Protein AF-A0A2D9H8V2-F1 (afdb_monomer_lite)

pLDDT: mean 77.97, std 24.67, range [30.14, 98.56]

Radius of gyration: 36.52 Å; chains: 1; bounding box: 86×50×89 Å

Sequence (192 aa):
ANQRLAARDRAVRAHESAHRAHAGRYAGAPTYTFERGSDGRIYIAGGQLTIDMQPVPNNPAATVQKMQVLERAALAPANSSSADRVIANMARGESARAKQQLKLDQDREQALETIREKQQERQEAIEQEIYGGPESYSVSFRQAEFTGGLRTGISTGGANLNAGGFQTAGVEDQQAGSDALADFLTGRLNDK

Foldseek 3Di:
DVVVLQVQLVVQCVLQVQLCVLLPPQWDDKDFDWDADPVRDIGTNHIDIDGDLDADPPQLPVLLVNLVSLLCSLPRDPDRDPVSNVSNVSSVVSNVVSVVVVVVVVVVVVVVVVVVVVVVVVVVVVVCVQPVDPDNDDPDDDPDPDPDDDDDDDDDDDDDDDDDDDDDDDDDD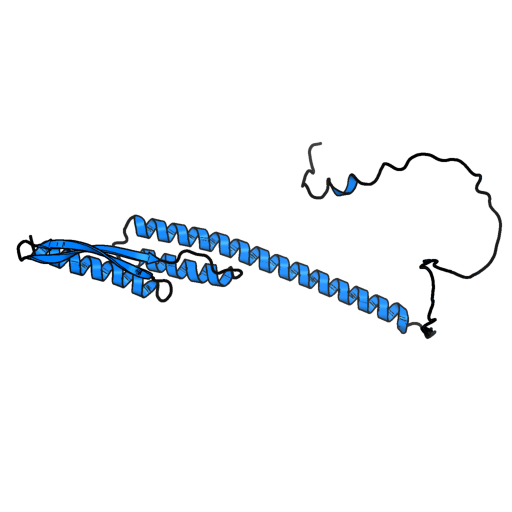DDDDDPVVPVVVPDDDDDD

Secondary structure (DSSP, 8-state):
-HHHHHHHHHHHHHHHHHHHHHHGGGEEEEEEEEEE-TTS-EEEEEEEEEE--PPPTT-HHHHHHHHHHHHHHHT-STT--HHHHHHHHHHHHHHHHHHHHHHHHHHHHHHHHHHHHHHHHHHHHHHHHHHSSSS------------S----------------------------SSTTTTSTTTT-----

Structure (mmCIF, N/CA/C/O backbone):
data_AF-A0A2D9H8V2-F1
#
_entry.id   AF-A0A2D9H8V2-F1
#
loop_
_atom_site.group_PDB
_atom_site.id
_atom_site.type_symbol
_atom_site.label_atom_id
_atom_site.label_alt_id
_atom_site.label_comp_id
_atom_site.label_asym_id
_atom_site.label_entity_id
_atom_site.label_seq_id
_atom_site.pdbx_PDB_ins_code
_atom_site.Cartn_x
_atom_site.Cartn_y
_atom_site.Cartn_z
_atom_site.occupancy
_atom_site.B_iso_or_equiv
_atom_site.auth_seq_id
_atom_site.auth_comp_id
_atom_site.auth_asym_id
_atom_site.auth_atom_id
_atom_site.pdbx_PDB_model_num
ATOM 1 N N . ALA A 1 1 ? -23.263 3.339 28.986 1.00 83.38 1 ALA A N 1
ATOM 2 C CA . ALA A 1 1 ? -21.823 3.473 28.669 1.00 83.38 1 ALA A CA 1
ATOM 3 C C . ALA A 1 1 ? -21.258 2.204 28.024 1.00 83.38 1 ALA A C 1
ATOM 5 O O . ALA A 1 1 ? -20.874 2.257 26.863 1.00 83.38 1 ALA A O 1
ATOM 6 N N . ASN A 1 2 ? -21.298 1.049 28.697 1.00 92.69 2 ASN A N 1
ATOM 7 C CA . ASN A 1 2 ? -20.629 -0.177 28.220 1.00 92.69 2 ASN A CA 1
ATOM 8 C C . ASN A 1 2 ? -21.170 -0.721 26.885 1.00 92.69 2 ASN A C 1
ATOM 10 O O . ASN A 1 2 ? -20.392 -1.168 26.052 1.00 92.69 2 ASN A O 1
ATOM 14 N N . GLN A 1 3 ? -22.475 -0.597 26.612 1.00 94.44 3 GLN A N 1
ATOM 15 C CA . GLN A 1 3 ? -23.035 -0.967 25.300 1.00 94.44 3 GLN A CA 1
ATOM 16 C C . GLN A 1 3 ? -22.416 -0.162 24.142 1.00 94.44 3 GLN A C 1
ATOM 18 O O . GLN A 1 3 ? -22.160 -0.716 23.074 1.00 94.44 3 GLN A O 1
ATOM 23 N N . ARG A 1 4 ? -22.120 1.128 24.363 1.00 95.69 4 ARG A N 1
ATOM 24 C CA . ARG A 1 4 ? -21.455 1.991 23.374 1.00 95.69 4 ARG A CA 1
ATOM 25 C C . ARG A 1 4 ? -20.005 1.557 23.152 1.00 95.69 4 ARG A C 1
ATOM 27 O O . ARG A 1 4 ? -19.568 1.517 22.007 1.00 95.69 4 ARG A O 1
ATOM 34 N N . LEU A 1 5 ? -19.291 1.188 24.219 1.00 96.81 5 LEU A N 1
ATOM 35 C CA . LEU A 1 5 ? -17.923 0.659 24.133 1.00 96.81 5 LEU A CA 1
ATOM 36 C C . LEU A 1 5 ? -17.879 -0.673 23.377 1.00 96.81 5 LEU A C 1
ATOM 38 O O . LEU A 1 5 ? -17.074 -0.831 22.469 1.00 96.81 5 LEU A O 1
ATOM 42 N N . ALA A 1 6 ? -18.807 -1.588 23.665 1.00 96.62 6 ALA A N 1
ATOM 43 C CA . ALA A 1 6 ? -18.909 -2.862 22.958 1.00 96.62 6 ALA A CA 1
ATOM 44 C C . ALA A 1 6 ? -19.236 -2.689 21.463 1.00 96.62 6 ALA A C 1
ATOM 46 O O . ALA A 1 6 ? -18.711 -3.415 20.621 1.00 96.62 6 ALA A O 1
ATOM 47 N N . ALA A 1 7 ? -20.106 -1.734 21.114 1.00 96.69 7 ALA A N 1
ATOM 48 C CA . ALA A 1 7 ? -20.397 -1.414 19.717 1.00 96.69 7 ALA A CA 1
ATOM 49 C C . ALA A 1 7 ? -19.170 -0.829 19.001 1.00 96.69 7 ALA A C 1
ATOM 51 O O . ALA A 1 7 ? -18.875 -1.223 17.873 1.00 96.69 7 ALA A O 1
ATOM 52 N N . ARG A 1 8 ? -18.435 0.065 19.673 1.00 96.00 8 ARG A N 1
ATOM 53 C CA . ARG A 1 8 ? -17.207 0.669 19.149 1.00 96.00 8 ARG A CA 1
ATOM 54 C C . ARG A 1 8 ? -16.103 -0.366 18.939 1.00 96.00 8 ARG A C 1
ATOM 56 O O . ARG A 1 8 ? -15.514 -0.378 17.869 1.00 96.00 8 ARG A O 1
ATOM 63 N N . ASP A 1 9 ? -15.897 -1.273 19.889 1.00 97.56 9 ASP A N 1
ATOM 64 C CA . ASP A 1 9 ? -14.930 -2.374 19.777 1.00 97.56 9 ASP A CA 1
ATOM 65 C C . ASP A 1 9 ? -15.198 -3.232 18.531 1.00 97.56 9 ASP A C 1
ATOM 67 O O . ASP A 1 9 ? -14.318 -3.424 17.691 1.00 97.56 9 ASP A O 1
ATOM 71 N N . ARG A 1 10 ? -16.452 -3.664 18.333 1.00 96.50 10 ARG A N 1
ATOM 72 C CA . ARG A 1 10 ? -16.836 -4.415 17.126 1.00 96.50 10 ARG A CA 1
ATOM 73 C C . ARG A 1 10 ? -16.600 -3.620 15.843 1.00 96.50 10 ARG A C 1
ATOM 75 O O . ARG A 1 10 ? -16.103 -4.187 14.874 1.00 96.50 10 ARG A O 1
ATOM 82 N N . ALA A 1 11 ? -16.939 -2.331 15.838 1.00 95.12 11 ALA A N 1
ATOM 83 C CA . ALA A 1 11 ? -16.729 -1.463 14.684 1.00 95.12 11 ALA A CA 1
ATOM 84 C C . ALA A 1 11 ? -15.240 -1.294 14.349 1.00 95.12 11 ALA A C 1
ATOM 86 O O . ALA A 1 11 ? -14.878 -1.413 13.182 1.00 95.12 11 ALA A O 1
ATOM 87 N N . VAL A 1 12 ? -14.374 -1.089 15.348 1.00 95.81 12 VAL A N 1
ATOM 88 C CA . VAL A 1 12 ? -12.921 -0.985 15.138 1.00 95.81 12 VAL A CA 1
ATOM 89 C C . VAL A 1 12 ? -12.369 -2.295 14.584 1.00 95.81 12 VAL A C 1
ATOM 91 O O . VAL A 1 12 ? -11.664 -2.285 13.584 1.00 95.81 12 VAL A O 1
ATOM 94 N N . ARG A 1 13 ? -12.739 -3.446 15.157 1.00 95.44 13 ARG A N 1
ATOM 95 C CA . ARG A 1 13 ? -12.293 -4.748 14.631 1.00 95.44 13 ARG A CA 1
ATOM 96 C C . ARG A 1 13 ? -12.732 -4.968 13.189 1.00 95.44 13 ARG A C 1
ATOM 98 O O . ARG A 1 13 ? -11.934 -5.444 12.388 1.00 95.44 13 ARG A O 1
ATOM 105 N N . ALA A 1 14 ? -13.976 -4.620 12.860 1.00 95.00 14 ALA A N 1
ATOM 106 C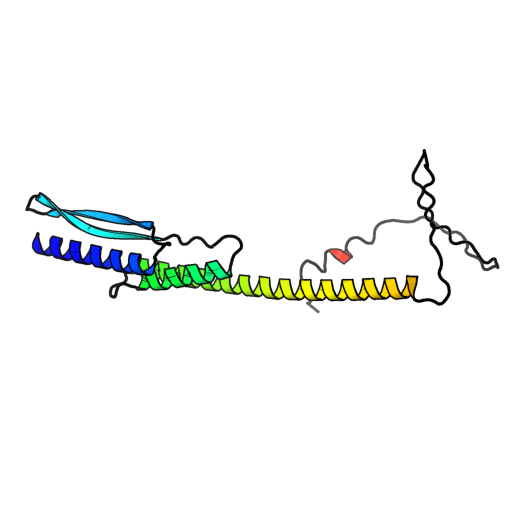 CA . ALA A 1 14 ? -14.476 -4.708 11.494 1.00 95.00 14 ALA A CA 1
ATOM 107 C C . ALA A 1 14 ? -13.675 -3.795 10.550 1.00 95.00 14 ALA A C 1
ATOM 109 O O . ALA A 1 14 ? -13.238 -4.255 9.496 1.00 95.00 14 ALA A O 1
ATOM 110 N N . HIS A 1 15 ? -13.411 -2.554 10.967 1.00 95.25 15 HIS A N 1
ATOM 111 C CA . HIS A 1 15 ? -12.617 -1.578 10.222 1.00 95.25 15 HIS A CA 1
ATOM 112 C C . HIS A 1 15 ? -11.195 -2.093 9.935 1.00 95.25 15 HIS A C 1
ATOM 114 O O . HIS A 1 15 ? -10.821 -2.244 8.772 1.00 95.25 15 HIS A O 1
ATOM 120 N N . GLU A 1 16 ? -10.450 -2.503 10.968 1.00 94.69 16 GLU A N 1
ATOM 121 C CA . GLU A 1 16 ? -9.089 -3.036 10.795 1.00 94.69 16 GLU A CA 1
ATOM 122 C C . GLU A 1 16 ? -9.069 -4.345 9.991 1.00 94.69 16 GLU A C 1
ATOM 124 O O . GLU A 1 16 ? -8.160 -4.593 9.194 1.00 94.69 16 GLU A O 1
ATOM 129 N N . SER A 1 17 ? -10.080 -5.205 10.166 1.00 94.38 17 SER A N 1
ATOM 130 C CA . SER A 1 17 ? -10.169 -6.466 9.423 1.00 94.38 17 SER A CA 1
ATOM 131 C C . SER A 1 17 ? -10.370 -6.246 7.923 1.00 94.38 17 SER A C 1
ATOM 133 O O . SER A 1 17 ? -9.788 -6.983 7.125 1.00 94.38 17 SER A O 1
ATOM 135 N N . ALA A 1 18 ? -11.134 -5.217 7.540 1.00 95.44 18 ALA A N 1
ATOM 136 C CA . ALA A 1 18 ? -11.377 -4.870 6.146 1.00 95.44 18 ALA A CA 1
ATOM 137 C C . ALA A 1 18 ? -10.099 -4.356 5.474 1.00 95.44 18 ALA A C 1
ATOM 139 O O . ALA A 1 18 ? -9.765 -4.821 4.380 1.00 95.44 18 ALA A O 1
ATOM 140 N N . HIS A 1 19 ? -9.340 -3.488 6.154 1.00 95.44 19 HIS A N 1
ATOM 141 C CA . HIS A 1 19 ? -8.011 -3.083 5.694 1.00 95.44 19 HIS A CA 1
ATOM 142 C C . HIS A 1 19 ? -7.091 -4.295 5.505 1.00 95.44 19 HIS A C 1
ATOM 144 O O . HIS A 1 19 ? -6.518 -4.482 4.430 1.00 95.44 19 HIS A O 1
ATOM 150 N N . ARG A 1 20 ? -6.992 -5.167 6.519 1.00 94.75 20 ARG A N 1
ATOM 151 C CA . ARG A 1 20 ? -6.094 -6.334 6.492 1.00 94.75 20 ARG A CA 1
ATOM 152 C C . ARG A 1 20 ? -6.432 -7.306 5.366 1.00 94.75 20 ARG A C 1
ATOM 154 O O . ARG A 1 20 ? -5.527 -7.803 4.701 1.00 94.75 20 ARG A O 1
ATOM 161 N N . ALA A 1 21 ? -7.719 -7.573 5.147 1.00 94.56 21 ALA A N 1
ATOM 162 C CA . ALA A 1 21 ? -8.179 -8.485 4.104 1.00 94.56 21 ALA A CA 1
ATOM 163 C C . ALA A 1 21 ? -7.717 -8.048 2.704 1.00 94.56 21 ALA A C 1
ATOM 165 O O . ALA A 1 21 ? -7.341 -8.892 1.894 1.00 94.56 21 ALA A O 1
ATOM 166 N N . HIS A 1 22 ? -7.689 -6.740 2.442 1.00 95.75 22 HIS A N 1
ATOM 167 C CA . HIS A 1 22 ? -7.280 -6.188 1.150 1.00 95.75 22 HIS A CA 1
ATOM 168 C C . HIS A 1 22 ? -5.768 -5.980 1.040 1.00 95.75 22 HIS A C 1
ATOM 170 O O . HIS A 1 22 ? -5.200 -6.196 -0.028 1.00 95.75 22 HIS A O 1
ATOM 176 N N . ALA A 1 23 ? -5.101 -5.589 2.130 1.00 94.75 23 ALA A N 1
ATOM 177 C CA . ALA A 1 23 ? -3.648 -5.421 2.149 1.00 94.75 23 ALA A CA 1
ATOM 178 C C . ALA A 1 23 ? -2.908 -6.767 2.023 1.00 94.75 23 ALA A C 1
ATOM 180 O O . ALA A 1 23 ? -1.782 -6.813 1.519 1.00 94.75 23 ALA A O 1
ATOM 181 N N . GLY A 1 24 ? -3.536 -7.873 2.442 1.00 93.88 24 GLY A N 1
ATOM 182 C CA . GLY A 1 24 ? -2.992 -9.220 2.301 1.00 93.88 24 GLY A CA 1
ATOM 183 C C . GLY A 1 24 ? -1.614 -9.339 2.951 1.00 93.88 24 GLY A C 1
ATOM 184 O O . GLY A 1 24 ? -1.439 -9.009 4.121 1.00 93.88 24 GLY A O 1
ATOM 185 N N . ARG A 1 25 ? -0.614 -9.774 2.176 1.00 93.56 25 ARG A N 1
ATOM 186 C CA . ARG A 1 25 ? 0.769 -9.942 2.658 1.00 93.56 25 ARG A CA 1
ATOM 187 C C . ARG A 1 25 ? 1.476 -8.633 3.037 1.00 93.56 25 ARG A C 1
ATOM 189 O O . ARG A 1 25 ? 2.520 -8.688 3.669 1.00 93.56 25 ARG A O 1
ATOM 196 N N . TYR A 1 26 ? 0.958 -7.483 2.602 1.00 94.44 26 TYR A N 1
ATOM 197 C CA . TYR A 1 26 ? 1.547 -6.169 2.886 1.00 94.44 26 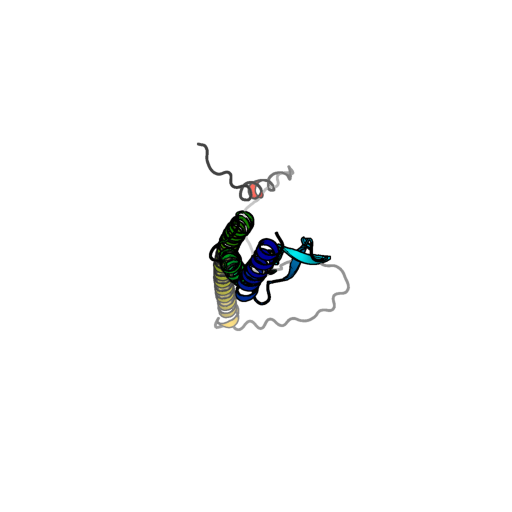TYR A CA 1
ATOM 198 C C . TYR A 1 26 ? 0.980 -5.534 4.164 1.00 94.44 26 TYR A C 1
ATOM 200 O O . TYR A 1 26 ? 1.396 -4.442 4.554 1.00 94.44 26 TYR A O 1
ATOM 208 N N . ALA A 1 27 ? 0.026 -6.214 4.807 1.00 93.12 27 ALA A N 1
ATOM 209 C CA . ALA A 1 27 ? -0.491 -5.838 6.109 1.00 93.12 27 ALA A CA 1
ATOM 210 C C . ALA A 1 27 ? 0.496 -6.232 7.213 1.00 93.12 27 ALA A C 1
ATOM 212 O O . ALA A 1 27 ? 0.895 -7.392 7.322 1.00 93.12 27 ALA A O 1
ATOM 213 N N . GLY A 1 28 ? 0.834 -5.275 8.069 1.00 89.56 28 GLY A N 1
ATOM 214 C CA . GLY A 1 28 ? 1.491 -5.517 9.345 1.00 89.56 28 GLY A CA 1
ATOM 215 C C . GLY A 1 28 ? 0.505 -5.935 10.439 1.00 89.56 28 GLY A C 1
ATOM 216 O O . GLY A 1 28 ? -0.678 -6.198 10.201 1.00 89.56 28 GLY A O 1
ATOM 217 N N . ALA A 1 29 ? 1.003 -5.989 11.673 1.00 88.69 29 ALA A N 1
ATOM 218 C CA . ALA A 1 29 ? 0.167 -6.261 12.835 1.00 88.69 29 ALA A CA 1
ATOM 219 C C . ALA A 1 29 ? -0.744 -5.054 13.147 1.00 88.69 29 ALA A C 1
ATOM 221 O O . ALA A 1 29 ? -0.283 -3.911 13.092 1.00 88.69 29 ALA A O 1
ATOM 222 N N . PRO A 1 30 ? -2.024 -5.276 13.496 1.00 91.06 30 PRO A N 1
ATOM 223 C CA . PRO A 1 30 ? -2.882 -4.202 13.967 1.00 91.06 30 PRO A CA 1
ATOM 224 C C . PRO A 1 30 ? -2.448 -3.752 15.364 1.00 91.06 30 PRO A C 1
ATOM 226 O O . PRO A 1 30 ? -2.121 -4.570 16.226 1.00 91.06 30 PRO A O 1
ATOM 229 N N . THR A 1 31 ? -2.497 -2.446 15.595 1.00 94.69 31 THR A N 1
ATOM 230 C CA . THR A 1 31 ? -2.311 -1.834 16.912 1.00 94.69 31 THR A CA 1
ATOM 231 C C . THR A 1 31 ? -3.657 -1.333 17.407 1.00 94.69 31 THR A C 1
ATOM 233 O O . THR A 1 31 ? -4.410 -0.749 16.634 1.00 94.69 31 THR A O 1
ATOM 236 N N . TYR A 1 32 ? -3.957 -1.538 18.688 1.00 95.81 32 TYR A N 1
ATOM 237 C CA . TYR A 1 32 ? -5.225 -1.135 19.289 1.00 95.81 32 TYR A CA 1
ATOM 238 C C . TYR A 1 32 ? -5.012 -0.212 20.480 1.00 95.81 32 TYR A C 1
ATOM 240 O O . TYR A 1 32 ? -4.065 -0.369 21.250 1.00 95.81 32 TYR A O 1
ATOM 248 N N . THR A 1 33 ? -5.942 0.720 20.652 1.00 96.75 33 THR A N 1
ATOM 249 C CA . THR A 1 33 ? -6.098 1.501 21.876 1.00 96.75 33 THR A CA 1
ATOM 250 C C . THR A 1 33 ? -7.310 1.000 22.643 1.00 96.75 33 THR A C 1
ATOM 252 O O . THR A 1 33 ? -8.307 0.558 22.064 1.00 96.75 33 THR A O 1
ATOM 255 N N . PHE A 1 34 ? -7.215 1.051 23.966 1.00 97.12 34 PHE A N 1
ATOM 256 C CA . PHE A 1 34 ? -8.156 0.390 24.854 1.00 97.12 34 PHE A CA 1
ATOM 257 C C . PHE A 1 34 ? -8.801 1.370 25.831 1.00 97.12 34 PHE A C 1
ATOM 259 O O . PHE A 1 34 ? -8.178 2.338 26.258 1.00 97.12 34 PHE A O 1
ATOM 266 N N . GLU A 1 35 ? -10.037 1.075 26.220 1.00 96.75 35 GLU A N 1
ATOM 267 C CA . GLU A 1 35 ? -10.805 1.825 27.212 1.00 96.75 35 GLU A CA 1
ATOM 268 C C . GLU A 1 35 ? -11.476 0.855 28.193 1.00 96.75 35 GLU A C 1
ATOM 270 O O . GLU A 1 35 ? -11.983 -0.200 27.800 1.00 96.75 35 GLU A O 1
ATOM 275 N N . ARG A 1 36 ? -11.466 1.194 29.487 1.00 96.75 36 ARG A N 1
ATOM 276 C CA . ARG A 1 36 ? -12.063 0.365 30.541 1.00 96.75 36 ARG A CA 1
ATOM 277 C C . ARG A 1 36 ? -13.513 0.779 30.783 1.00 96.75 36 ARG A C 1
ATOM 279 O O . ARG A 1 36 ? -13.787 1.939 31.072 1.00 96.75 36 ARG A O 1
ATOM 286 N N . GLY A 1 37 ? -14.430 -0.179 30.695 1.00 96.50 37 GLY A N 1
ATOM 287 C CA . GLY A 1 37 ? -15.841 0.023 31.010 1.00 96.50 37 GLY A CA 1
ATOM 288 C C . GLY A 1 37 ? -16.111 0.067 32.514 1.00 96.50 37 GLY A C 1
ATOM 289 O O . GLY A 1 37 ? -15.295 -0.365 33.333 1.00 96.50 37 GLY A O 1
ATOM 290 N N . SER A 1 38 ? -17.301 0.541 32.891 1.00 96.19 38 SER A N 1
ATOM 291 C CA . SER A 1 38 ? -17.745 0.549 34.295 1.00 96.19 38 SER A CA 1
ATOM 292 C C . SER A 1 38 ? -18.004 -0.857 34.852 1.00 96.19 38 SER A C 1
ATOM 294 O O . SER A 1 38 ? -18.130 -1.036 36.056 1.00 96.19 38 SER A O 1
ATOM 296 N N . ASP A 1 39 ? -18.071 -1.855 33.971 1.00 94.75 39 ASP A N 1
ATOM 297 C CA . ASP A 1 39 ? -18.114 -3.289 34.271 1.00 94.75 39 ASP A CA 1
ATOM 298 C C . ASP A 1 39 ? -16.722 -3.892 34.543 1.00 94.75 39 ASP A C 1
ATOM 300 O O . ASP A 1 39 ? -16.598 -5.095 34.759 1.00 94.75 39 ASP A O 1
ATOM 304 N N . GLY A 1 40 ? -15.660 -3.080 34.490 1.00 95.25 40 GLY A N 1
ATOM 305 C CA . GLY A 1 40 ? -14.277 -3.514 34.674 1.00 95.25 40 GLY A CA 1
ATOM 306 C C . GLY A 1 40 ? -13.669 -4.240 33.471 1.00 95.25 40 GLY A C 1
ATOM 307 O O . GLY A 1 40 ? -12.508 -4.649 33.544 1.00 95.25 40 GLY A O 1
ATOM 308 N N . ARG A 1 41 ? -14.404 -4.390 32.361 1.00 96.62 41 ARG A N 1
ATOM 309 C CA . ARG A 1 41 ? -13.907 -5.020 31.130 1.00 96.62 41 ARG A CA 1
ATOM 310 C C . ARG A 1 41 ? -13.147 -4.001 30.285 1.00 96.62 41 ARG A C 1
ATOM 312 O O . ARG A 1 41 ? -13.389 -2.799 30.371 1.00 96.62 41 ARG A O 1
ATOM 319 N N . ILE A 1 42 ? -12.219 -4.484 29.466 1.00 97.06 42 ILE A N 1
ATOM 320 C CA . ILE A 1 42 ? -11.447 -3.654 28.537 1.00 97.06 42 ILE A CA 1
ATOM 321 C C . ILE A 1 42 ? -12.035 -3.816 27.134 1.00 97.06 42 ILE A C 1
ATOM 323 O O . ILE A 1 42 ? -12.247 -4.938 26.675 1.00 97.06 42 ILE A O 1
ATOM 327 N N . TYR A 1 43 ? -12.279 -2.694 26.467 1.00 97.69 43 TYR A N 1
ATOM 328 C CA . TYR A 1 43 ? -12.835 -2.602 25.120 1.00 97.69 43 TYR A CA 1
ATOM 329 C C . TYR A 1 43 ? -11.851 -1.890 24.190 1.00 97.69 43 TYR A C 1
ATOM 331 O O . TYR A 1 43 ? -11.066 -1.062 24.647 1.00 97.69 43 TYR A O 1
ATOM 339 N N . ILE A 1 44 ? -11.900 -2.176 22.886 1.00 97.50 44 ILE A N 1
ATOM 340 C CA . ILE A 1 44 ? -11.116 -1.432 21.892 1.00 97.50 44 ILE A CA 1
ATOM 341 C C . ILE A 1 44 ? -11.819 -0.108 21.578 1.00 97.50 44 ILE A C 1
ATOM 343 O O . ILE A 1 44 ? -12.978 -0.081 21.162 1.00 97.50 44 ILE A O 1
ATOM 347 N N . ALA A 1 45 ? -11.099 0.994 21.759 1.00 95.50 45 ALA A N 1
ATOM 348 C CA . ALA A 1 45 ? -11.566 2.339 21.441 1.00 95.50 45 ALA A CA 1
ATOM 349 C C . ALA A 1 45 ? -11.058 2.830 20.073 1.00 95.50 45 ALA A C 1
ATOM 351 O O . ALA A 1 45 ? -11.714 3.658 19.432 1.00 95.50 45 ALA A O 1
ATOM 352 N N . GLY A 1 46 ? -9.925 2.315 19.601 1.00 94.31 46 GLY A N 1
ATOM 353 C CA . GLY A 1 46 ? -9.333 2.670 18.315 1.00 94.31 46 GLY A CA 1
ATOM 354 C C . GLY A 1 46 ? -8.364 1.604 17.824 1.00 94.31 46 GLY A C 1
ATOM 355 O O . GLY A 1 46 ? -7.925 0.744 18.589 1.00 94.31 46 GLY A O 1
ATOM 356 N N . GLY A 1 47 ? -8.069 1.645 16.533 1.00 92.69 47 GLY A N 1
ATOM 357 C CA . GLY A 1 47 ? -7.186 0.708 15.863 1.00 92.69 47 GLY A CA 1
ATOM 358 C C . GLY A 1 47 ? -6.441 1.401 14.734 1.00 92.69 47 GLY A C 1
ATOM 359 O O . GLY A 1 47 ? -6.859 2.465 14.280 1.00 92.69 47 GLY A O 1
ATOM 360 N N . GLN A 1 48 ? -5.307 0.825 14.352 1.00 91.94 48 GLN A N 1
ATOM 361 C CA . GLN A 1 48 ? -4.642 1.128 13.092 1.00 91.94 48 GLN A CA 1
ATOM 362 C C . GLN A 1 48 ? -3.897 -0.109 12.591 1.00 91.94 48 GLN A C 1
ATOM 364 O O . GLN A 1 48 ? -3.295 -0.851 13.378 1.00 91.94 48 GLN A O 1
ATOM 369 N N . LEU A 1 49 ? -3.885 -0.298 11.278 1.00 91.75 49 LEU A N 1
ATOM 370 C CA . LEU A 1 49 ? -3.095 -1.319 10.610 1.00 91.75 49 LEU A CA 1
ATOM 371 C C . LEU A 1 49 ? -1.772 -0.716 10.129 1.00 91.75 49 LEU A C 1
ATOM 373 O O . LEU A 1 49 ? -1.761 0.224 9.337 1.00 91.75 49 LEU A O 1
ATOM 377 N N . THR A 1 50 ? -0.641 -1.269 10.565 1.00 91.19 50 THR A N 1
ATOM 378 C CA . THR A 1 50 ? 0.653 -0.901 9.977 1.00 91.19 50 THR A CA 1
ATOM 379 C C . THR A 1 50 ? 0.720 -1.412 8.540 1.00 91.19 50 THR A C 1
ATOM 381 O O . THR A 1 50 ? 0.400 -2.570 8.281 1.00 91.19 50 THR A O 1
ATOM 384 N N . ILE A 1 51 ? 1.146 -0.568 7.603 1.00 90.81 51 ILE A N 1
ATOM 385 C CA . ILE A 1 51 ? 1.262 -0.910 6.183 1.00 90.81 51 ILE A CA 1
ATOM 386 C C . ILE A 1 51 ? 2.694 -0.644 5.726 1.00 90.81 51 ILE A C 1
ATOM 388 O O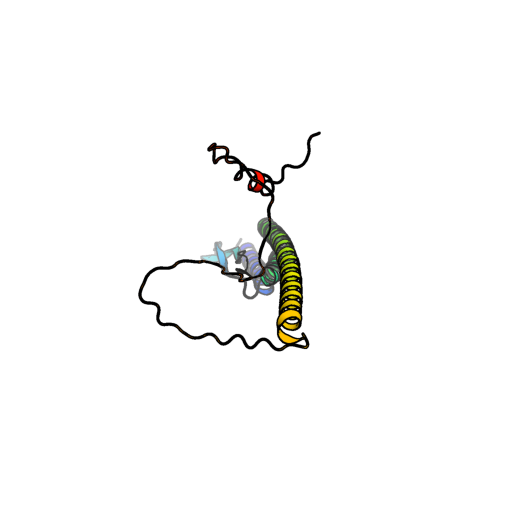 . ILE A 1 51 ? 3.249 0.422 5.992 1.00 90.81 51 ILE A O 1
ATOM 392 N N . ASP A 1 52 ? 3.281 -1.602 5.011 1.00 92.06 52 ASP A N 1
ATOM 393 C CA . ASP A 1 52 ? 4.586 -1.418 4.383 1.00 92.06 52 ASP A CA 1
ATOM 394 C C . ASP A 1 52 ? 4.455 -0.640 3.064 1.00 92.06 52 ASP A C 1
ATOM 396 O O . ASP A 1 52 ? 4.138 -1.200 2.014 1.00 92.06 52 ASP A O 1
ATOM 400 N N . MET A 1 53 ? 4.738 0.660 3.132 1.00 93.38 53 MET A N 1
ATOM 401 C CA . MET A 1 53 ? 4.722 1.587 1.996 1.00 93.38 53 MET A CA 1
ATOM 402 C C . MET A 1 53 ? 6.040 1.629 1.210 1.00 93.38 53 MET A C 1
ATOM 404 O O . MET A 1 53 ? 6.168 2.435 0.291 1.00 93.38 53 MET A O 1
ATOM 408 N N . GLN A 1 54 ? 7.033 0.800 1.544 1.00 95.75 54 GLN A N 1
ATOM 409 C CA . GLN A 1 54 ? 8.312 0.842 0.839 1.00 95.75 54 GLN A CA 1
ATOM 410 C C . GLN A 1 54 ? 8.170 0.324 -0.603 1.00 95.75 54 GLN A C 1
ATOM 412 O O . GLN A 1 54 ? 7.491 -0.687 -0.831 1.00 95.75 54 GLN A O 1
ATOM 417 N N . PRO A 1 55 ? 8.812 0.966 -1.591 1.00 96.31 55 PRO A N 1
ATOM 418 C CA . PRO A 1 55 ? 8.940 0.417 -2.936 1.00 96.31 55 PRO A CA 1
ATOM 419 C C . PRO A 1 55 ? 9.619 -0.957 -2.940 1.00 96.31 55 PRO A C 1
ATOM 421 O O . PRO A 1 55 ? 10.388 -1.291 -2.040 1.00 96.31 55 PRO A O 1
ATOM 424 N N . VAL A 1 56 ? 9.356 -1.759 -3.971 1.00 97.25 56 VAL A N 1
ATOM 425 C CA . VAL A 1 56 ? 10.087 -3.011 -4.194 1.00 97.25 56 VAL A CA 1
ATOM 426 C C . VAL A 1 56 ? 11.437 -2.667 -4.839 1.00 97.25 56 VAL A C 1
ATOM 428 O O . VAL A 1 56 ? 11.442 -2.082 -5.927 1.00 97.25 56 VAL A O 1
ATOM 431 N N . PRO A 1 57 ? 12.577 -3.011 -4.209 1.00 96.06 57 PRO A N 1
ATOM 432 C CA . PRO A 1 57 ? 13.896 -2.666 -4.731 1.00 96.06 57 PRO A CA 1
ATOM 433 C C . PRO A 1 57 ? 14.112 -3.210 -6.142 1.00 96.06 57 PRO A C 1
ATOM 435 O O . PRO A 1 57 ? 13.803 -4.370 -6.412 1.00 96.06 57 PRO A O 1
ATOM 438 N N . ASN A 1 58 ? 14.658 -2.372 -7.027 1.00 94.88 58 ASN A N 1
ATOM 439 C CA . ASN A 1 58 ? 15.014 -2.720 -8.409 1.00 94.88 58 ASN A CA 1
ATOM 440 C C . ASN A 1 58 ? 13.868 -3.342 -9.229 1.00 94.88 58 ASN A C 1
ATOM 442 O O . ASN A 1 58 ? 14.115 -4.055 -10.197 1.00 94.88 58 ASN A O 1
ATOM 446 N N . ASN A 1 59 ? 12.611 -3.114 -8.836 1.00 97.56 59 ASN A N 1
ATOM 447 C CA . ASN A 1 59 ? 11.458 -3.665 -9.535 1.00 97.56 59 ASN A CA 1
ATOM 448 C C . ASN A 1 59 ? 10.292 -2.659 -9.546 1.00 97.56 59 ASN A C 1
ATOM 450 O O . ASN A 1 59 ? 9.383 -2.722 -8.702 1.00 97.56 59 ASN A O 1
ATOM 454 N N . PRO A 1 60 ? 10.296 -1.704 -10.495 1.00 97.69 60 PRO A N 1
ATOM 455 C CA . PRO A 1 60 ? 9.229 -0.715 -10.602 1.00 97.69 60 PRO A CA 1
ATOM 456 C C . PRO A 1 60 ? 7.874 -1.360 -10.919 1.00 97.69 60 PRO A C 1
ATOM 458 O O . PRO A 1 60 ? 6.865 -0.951 -10.349 1.00 97.69 60 PRO A O 1
ATOM 461 N N . ALA A 1 61 ? 7.829 -2.422 -11.730 1.00 97.81 61 ALA A N 1
ATOM 462 C CA . ALA A 1 61 ? 6.587 -3.135 -12.036 1.00 97.81 61 ALA A CA 1
ATOM 463 C C . ALA A 1 61 ? 5.938 -3.745 -10.777 1.00 97.81 61 ALA A C 1
ATOM 465 O O . ALA A 1 61 ? 4.745 -3.548 -10.526 1.00 97.81 61 ALA A O 1
ATOM 466 N N . ALA A 1 62 ? 6.726 -4.420 -9.935 1.00 98.00 62 ALA A N 1
ATOM 467 C CA . ALA A 1 62 ? 6.251 -4.956 -8.660 1.00 98.00 62 ALA A CA 1
ATOM 468 C C . ALA A 1 62 ? 5.849 -3.840 -7.684 1.00 98.00 62 ALA A C 1
ATOM 470 O O . ALA A 1 62 ? 4.875 -3.990 -6.945 1.00 98.00 62 ALA A O 1
ATOM 471 N N . THR A 1 63 ? 6.545 -2.699 -7.711 1.00 98.19 63 THR A N 1
ATOM 472 C CA . THR A 1 63 ? 6.170 -1.516 -6.925 1.00 98.19 63 THR A CA 1
ATOM 473 C C . THR A 1 63 ? 4.799 -0.986 -7.335 1.00 98.19 63 THR A C 1
ATOM 475 O O . THR A 1 63 ? 3.962 -0.751 -6.467 1.00 98.19 63 THR A O 1
ATOM 478 N N . VAL A 1 64 ? 4.519 -0.860 -8.637 1.00 98.31 64 VAL A N 1
ATOM 479 C CA . VAL A 1 64 ? 3.202 -0.428 -9.136 1.00 98.31 64 VAL A CA 1
ATOM 480 C C . VAL A 1 64 ? 2.098 -1.338 -8.606 1.00 98.31 64 VAL A C 1
ATOM 482 O O . VAL A 1 64 ? 1.107 -0.841 -8.068 1.00 98.31 64 VAL A O 1
ATOM 485 N N . GLN A 1 65 ? 2.284 -2.655 -8.709 1.00 98.00 65 GLN A N 1
ATOM 486 C CA . GLN A 1 65 ? 1.307 -3.634 -8.232 1.00 98.00 65 GLN A CA 1
ATOM 487 C C . GLN A 1 65 ? 1.116 -3.562 -6.713 1.00 98.00 65 GLN A C 1
ATOM 489 O O . GLN A 1 65 ? -0.022 -3.528 -6.240 1.00 98.00 65 GLN A O 1
ATOM 494 N N . LYS A 1 66 ? 2.212 -3.486 -5.945 1.00 97.75 66 LYS A N 1
ATOM 495 C CA . LYS A 1 66 ? 2.171 -3.329 -4.484 1.00 97.75 66 LYS A CA 1
ATOM 496 C C . LYS A 1 66 ? 1.378 -2.082 -4.105 1.00 97.75 66 LYS A C 1
ATOM 498 O O . LYS A 1 66 ? 0.419 -2.178 -3.347 1.00 97.75 66 LYS A O 1
ATOM 503 N N . MET A 1 67 ? 1.707 -0.933 -4.689 1.00 98.31 67 MET A N 1
ATOM 504 C CA . MET A 1 67 ? 1.039 0.331 -4.378 1.00 98.31 67 MET A CA 1
ATOM 505 C C . MET A 1 67 ? -0.451 0.323 -4.744 1.00 98.31 67 MET A C 1
ATOM 507 O O . MET A 1 67 ? -1.265 0.835 -3.984 1.00 98.31 67 MET A O 1
ATOM 511 N N . GLN A 1 68 ? -0.848 -0.335 -5.836 1.00 97.81 68 GLN A N 1
ATOM 512 C CA . GLN A 1 68 ? -2.267 -0.513 -6.178 1.00 97.81 68 GLN A CA 1
ATOM 513 C C . GLN A 1 68 ? -3.026 -1.395 -5.178 1.00 97.81 68 GLN A C 1
ATOM 515 O O . GLN A 1 68 ? -4.227 -1.217 -4.968 1.00 97.81 68 GLN A O 1
ATOM 520 N N . VAL A 1 69 ? -2.367 -2.397 -4.589 1.00 97.88 69 VAL A N 1
ATOM 521 C CA . VAL A 1 69 ? -2.957 -3.187 -3.497 1.00 97.88 69 VAL A CA 1
ATOM 522 C C . VAL A 1 69 ? -3.136 -2.309 -2.260 1.00 97.88 69 VAL A C 1
ATOM 524 O O . VAL A 1 69 ? -4.213 -2.317 -1.670 1.00 97.88 69 VAL A O 1
ATOM 527 N N . LEU A 1 70 ? -2.130 -1.506 -1.909 1.00 97.25 70 LEU A N 1
ATOM 528 C CA . LEU A 1 70 ? -2.178 -0.632 -0.736 1.00 97.25 70 LEU A CA 1
ATOM 529 C C . LEU A 1 70 ? -3.216 0.486 -0.859 1.00 97.25 70 LEU A C 1
ATOM 531 O O . LEU A 1 70 ? -3.942 0.739 0.097 1.00 97.25 70 LEU A O 1
ATOM 535 N N . GLU A 1 71 ? -3.350 1.100 -2.036 1.00 97.88 71 GLU A N 1
ATOM 536 C CA . GLU A 1 71 ? -4.395 2.094 -2.307 1.00 97.88 71 GLU A CA 1
ATOM 537 C C . GLU A 1 71 ? -5.791 1.505 -2.070 1.00 97.88 71 GLU A C 1
ATOM 539 O O . GLU A 1 71 ? -6.602 2.079 -1.341 1.00 97.88 71 GLU A O 1
ATOM 544 N N . ARG A 1 72 ? -6.057 0.320 -2.634 1.00 97.00 72 ARG A N 1
ATOM 545 C CA . ARG A 1 72 ? -7.333 -0.384 -2.446 1.00 97.00 72 ARG A CA 1
ATOM 546 C C . ARG A 1 72 ? -7.556 -0.782 -0.993 1.00 97.00 72 ARG A C 1
ATOM 548 O O . ARG A 1 72 ? -8.671 -0.663 -0.503 1.00 97.00 72 ARG A O 1
ATOM 555 N N . ALA A 1 73 ? -6.510 -1.229 -0.303 1.00 96.44 73 ALA A N 1
ATOM 556 C CA . ALA A 1 73 ? -6.606 -1.622 1.093 1.00 96.44 73 ALA A CA 1
ATOM 557 C C . ALA A 1 73 ? -6.921 -0.448 2.016 1.00 96.44 73 ALA A C 1
ATOM 559 O O . ALA A 1 73 ? -7.770 -0.577 2.893 1.00 96.44 73 ALA A O 1
ATOM 560 N N . ALA A 1 74 ? -6.292 0.704 1.794 1.00 95.88 74 ALA A N 1
ATOM 561 C CA . ALA A 1 74 ? -6.564 1.919 2.550 1.00 95.88 74 ALA A CA 1
ATOM 562 C C . ALA A 1 74 ? -7.999 2.434 2.321 1.00 95.88 74 ALA A C 1
ATOM 564 O O . ALA A 1 74 ? -8.632 2.960 3.228 1.00 95.88 74 ALA A O 1
ATOM 565 N N . LEU A 1 75 ? -8.568 2.229 1.134 1.00 96.50 75 LEU A N 1
ATOM 566 C CA . LEU A 1 75 ? -9.945 2.637 0.833 1.00 96.50 75 LEU A CA 1
ATOM 567 C C . LEU A 1 75 ? -10.994 1.541 1.098 1.00 96.50 75 LEU A C 1
ATOM 569 O O . LEU A 1 75 ? -12.169 1.754 0.811 1.00 96.50 75 LEU A O 1
ATOM 573 N N . ALA A 1 76 ? -10.593 0.381 1.628 1.00 95.75 76 ALA A N 1
ATOM 574 C CA . ALA A 1 76 ? -11.464 -0.787 1.727 1.00 95.75 76 ALA A CA 1
ATOM 575 C C . ALA A 1 76 ? -12.660 -0.627 2.688 1.00 95.75 76 ALA A C 1
ATOM 577 O O . ALA A 1 76 ? -13.763 -1.042 2.322 1.00 95.75 76 ALA A O 1
ATOM 578 N N . PRO A 1 77 ? -12.518 -0.065 3.906 1.00 93.69 77 PRO A N 1
ATOM 579 C CA . PRO A 1 77 ? -13.674 0.155 4.763 1.00 93.69 77 PRO A CA 1
ATOM 580 C C . PRO A 1 77 ? -14.580 1.246 4.190 1.00 93.69 77 PRO A C 1
ATOM 582 O O . PRO A 1 77 ? -14.117 2.321 3.806 1.00 93.69 77 PRO A O 1
ATOM 585 N N . ALA A 1 78 ? -15.895 1.021 4.243 1.00 88.81 78 ALA A N 1
ATOM 586 C CA . ALA A 1 78 ? -16.898 1.999 3.809 1.00 88.81 78 ALA A CA 1
ATOM 587 C C . ALA A 1 78 ? -16.781 3.355 4.538 1.00 88.81 78 ALA A C 1
ATOM 589 O O . ALA A 1 78 ? -17.207 4.384 4.021 1.00 88.81 78 ALA A O 1
ATOM 590 N N . ASN A 1 79 ? -16.187 3.359 5.733 1.00 88.88 79 ASN A N 1
ATOM 591 C CA . ASN A 1 79 ? -15.934 4.531 6.560 1.00 88.88 79 ASN A CA 1
ATOM 592 C C . ASN A 1 79 ? -14.432 4.845 6.698 1.00 88.88 79 ASN A C 1
ATOM 594 O O . ASN A 1 79 ? -13.972 5.101 7.810 1.00 88.88 79 ASN A O 1
ATOM 598 N N . SER A 1 80 ? -13.667 4.808 5.601 1.00 92.25 80 SER A N 1
ATOM 599 C CA . SER A 1 80 ? -12.243 5.186 5.613 1.00 92.25 80 SER A CA 1
ATOM 600 C C . SER A 1 80 ? -11.996 6.515 6.349 1.00 92.25 80 SER A C 1
ATOM 602 O O . SER A 1 80 ? -12.717 7.509 6.179 1.00 92.25 80 SER A O 1
ATOM 604 N N . SER A 1 81 ? -10.973 6.541 7.197 1.00 93.44 81 SER A N 1
ATOM 605 C CA . SER A 1 81 ? -10.569 7.721 7.956 1.00 93.44 81 SER A CA 1
ATOM 606 C C . SER A 1 81 ? -9.804 8.719 7.076 1.00 93.44 81 SER A C 1
ATOM 608 O O . SER A 1 81 ? -9.472 8.462 5.916 1.00 93.44 81 SER A O 1
ATOM 610 N N . SER A 1 82 ? -9.522 9.909 7.612 1.00 94.81 82 SER A N 1
ATOM 611 C CA . SER A 1 82 ? -8.634 10.863 6.936 1.00 94.81 82 SER A CA 1
ATOM 612 C C . SER A 1 82 ? -7.222 10.304 6.754 1.00 94.81 82 SER A C 1
ATOM 614 O O . SER A 1 82 ? -6.633 10.527 5.700 1.00 94.81 82 SER A O 1
ATOM 616 N N . ALA A 1 83 ? -6.708 9.555 7.733 1.00 92.81 83 ALA A N 1
ATOM 617 C CA . ALA A 1 83 ? -5.392 8.928 7.663 1.00 92.81 83 ALA A CA 1
ATOM 618 C C . ALA A 1 83 ? -5.325 7.889 6.534 1.00 92.81 83 ALA A C 1
ATOM 620 O O . ALA A 1 83 ? -4.385 7.907 5.739 1.00 92.81 83 ALA A O 1
ATOM 621 N N . ASP A 1 84 ? -6.364 7.066 6.380 1.00 95.50 84 ASP A N 1
ATOM 622 C CA . ASP A 1 84 ? -6.395 6.048 5.325 1.00 95.50 84 ASP A CA 1
ATOM 623 C C . ASP A 1 84 ? -6.413 6.685 3.934 1.00 95.50 84 ASP A C 1
ATOM 625 O O . ASP A 1 84 ? -5.692 6.265 3.031 1.00 95.50 84 ASP A O 1
ATOM 629 N N . ARG A 1 85 ? -7.171 7.774 3.760 1.00 96.69 85 ARG A N 1
ATOM 630 C CA . ARG A 1 85 ? -7.163 8.533 2.500 1.00 96.69 85 ARG A CA 1
ATOM 631 C C . ARG A 1 85 ? -5.792 9.129 2.188 1.00 96.69 85 ARG A C 1
ATOM 633 O O . ARG A 1 85 ? -5.404 9.172 1.021 1.00 96.69 85 ARG A O 1
ATOM 640 N N . VAL A 1 86 ? -5.050 9.573 3.204 1.00 96.38 86 VAL A N 1
ATOM 641 C CA . VAL A 1 86 ? -3.667 10.038 3.025 1.00 96.38 86 VAL A CA 1
ATOM 642 C C . VAL A 1 86 ? -2.780 8.887 2.546 1.00 96.38 86 VAL A C 1
ATOM 644 O O . VAL A 1 86 ? -2.070 9.062 1.559 1.00 96.38 86 VAL A O 1
ATOM 647 N N . ILE A 1 87 ? -2.880 7.697 3.148 1.00 95.56 87 ILE A N 1
ATOM 648 C CA . ILE A 1 87 ? -2.149 6.496 2.702 1.00 95.56 87 ILE A CA 1
ATOM 649 C C . ILE A 1 87 ? -2.500 6.132 1.258 1.00 95.56 87 ILE A C 1
ATOM 651 O O . ILE A 1 87 ? -1.600 5.905 0.451 1.00 95.56 87 ILE A O 1
ATOM 655 N N . ALA A 1 88 ? -3.784 6.152 0.897 1.00 97.44 88 ALA A N 1
ATOM 656 C CA . ALA A 1 88 ? -4.227 5.885 -0.469 1.00 97.44 88 ALA A CA 1
ATOM 657 C C . ALA A 1 88 ? -3.614 6.869 -1.480 1.00 97.44 88 ALA A C 1
ATOM 659 O O . ALA A 1 88 ? -3.138 6.468 -2.542 1.00 97.44 88 ALA A O 1
ATOM 660 N N . ASN A 1 89 ? -3.572 8.159 -1.137 1.00 98.31 89 ASN A N 1
ATOM 661 C CA . ASN A 1 89 ? -2.963 9.183 -1.983 1.00 98.31 89 ASN A CA 1
ATOM 662 C C . ASN A 1 89 ? -1.440 9.022 -2.089 1.00 98.31 89 ASN A C 1
ATOM 664 O O . ASN A 1 89 ? -0.895 9.170 -3.183 1.00 98.31 89 ASN A O 1
ATOM 668 N N . MET A 1 90 ? -0.759 8.681 -0.990 1.00 97.75 90 MET A N 1
ATOM 669 C CA . MET A 1 90 ? 0.674 8.371 -1.010 1.00 97.75 90 MET A CA 1
ATOM 670 C C . MET A 1 90 ? 0.960 7.172 -1.920 1.00 97.75 90 MET A C 1
ATOM 672 O O . MET A 1 90 ? 1.834 7.256 -2.778 1.00 97.75 90 MET A O 1
ATOM 676 N N . ALA A 1 91 ? 0.174 6.097 -1.806 1.00 98.00 91 ALA A N 1
ATOM 677 C CA . ALA A 1 91 ? 0.325 4.905 -2.637 1.00 98.00 91 ALA A CA 1
ATOM 678 C C . ALA A 1 91 ? 0.108 5.229 -4.123 1.00 98.00 91 ALA A C 1
ATOM 680 O O . ALA A 1 91 ? 0.882 4.799 -4.978 1.00 98.00 91 ALA A O 1
ATOM 681 N N . ARG A 1 92 ? -0.888 6.064 -4.443 1.00 98.56 92 ARG A N 1
ATOM 682 C CA . ARG A 1 92 ? -1.110 6.547 -5.813 1.00 98.56 92 ARG A CA 1
ATOM 683 C C . ARG A 1 92 ? 0.086 7.343 -6.344 1.00 98.56 92 ARG A C 1
ATOM 685 O O . ARG A 1 92 ? 0.487 7.139 -7.490 1.00 98.56 92 ARG A O 1
ATOM 692 N N . GLY A 1 93 ? 0.665 8.212 -5.515 1.00 98.19 93 GLY A N 1
ATOM 693 C CA . GLY A 1 93 ? 1.872 8.973 -5.842 1.00 98.19 93 GLY A CA 1
ATOM 694 C C . GLY A 1 93 ? 3.069 8.070 -6.143 1.00 98.19 93 GLY A C 1
ATOM 695 O O . GLY A 1 93 ? 3.684 8.202 -7.200 1.00 98.19 93 GLY A O 1
ATOM 696 N N . GLU A 1 94 ? 3.353 7.098 -5.274 1.00 98.31 94 GLU A N 1
ATOM 697 C CA . GLU A 1 94 ? 4.442 6.136 -5.499 1.00 98.31 94 GLU A CA 1
ATOM 698 C C . GLU A 1 94 ? 4.195 5.243 -6.719 1.00 98.31 94 GLU A C 1
ATOM 700 O O . GLU A 1 94 ? 5.112 4.985 -7.498 1.00 98.31 94 GLU A O 1
ATOM 705 N N . SER A 1 95 ? 2.949 4.818 -6.952 1.00 98.38 95 SER A N 1
ATOM 706 C CA . SER A 1 95 ? 2.579 4.068 -8.157 1.00 98.38 95 SER A CA 1
ATOM 707 C C . SER A 1 95 ? 2.868 4.871 -9.428 1.00 98.38 95 SER A C 1
ATOM 709 O O . SER A 1 95 ? 3.392 4.324 -10.396 1.00 98.38 95 SER A O 1
ATOM 711 N N . ALA A 1 96 ? 2.571 6.174 -9.434 1.00 98.44 96 ALA A N 1
ATOM 712 C CA . ALA A 1 96 ? 2.861 7.043 -10.571 1.00 98.44 96 ALA A CA 1
ATOM 713 C C . ALA A 1 96 ? 4.371 7.172 -10.828 1.00 98.44 96 ALA A C 1
ATOM 715 O O . ALA A 1 96 ? 4.800 7.020 -11.972 1.00 98.44 96 ALA A O 1
ATOM 716 N N . ARG A 1 97 ? 5.180 7.363 -9.777 1.00 97.94 97 ARG A N 1
ATOM 717 C CA . ARG A 1 97 ? 6.649 7.406 -9.903 1.00 97.94 97 ARG A CA 1
ATOM 718 C C . ARG A 1 97 ? 7.215 6.084 -10.417 1.00 97.94 97 ARG A C 1
ATOM 720 O O . ARG A 1 97 ? 8.026 6.076 -11.337 1.00 97.94 97 ARG A O 1
ATOM 727 N N . ALA A 1 98 ? 6.737 4.957 -9.893 1.00 98.31 98 ALA A N 1
ATOM 728 C CA . ALA A 1 98 ? 7.169 3.638 -10.346 1.00 98.31 98 ALA A CA 1
ATOM 729 C C . ALA A 1 98 ? 6.786 3.365 -11.813 1.00 98.31 98 ALA A C 1
ATOM 731 O O . ALA A 1 98 ? 7.576 2.779 -12.547 1.00 98.31 98 ALA A O 1
ATOM 732 N N . LYS A 1 99 ? 5.622 3.838 -12.282 1.00 98.31 99 LYS A N 1
ATOM 733 C CA . LYS A 1 99 ? 5.250 3.769 -13.709 1.00 98.31 99 LYS A CA 1
ATOM 734 C C . LYS A 1 99 ? 6.182 4.594 -14.596 1.00 98.31 99 LYS A C 1
ATOM 736 O O . LYS A 1 99 ? 6.519 4.147 -15.687 1.00 98.31 99 LYS A O 1
ATOM 741 N N . GLN A 1 100 ? 6.594 5.778 -14.141 1.00 98.38 100 GLN A N 1
ATOM 742 C CA . GLN A 1 100 ? 7.571 6.597 -14.864 1.00 98.38 100 GLN A CA 1
ATOM 743 C C . GLN A 1 100 ? 8.922 5.880 -14.957 1.00 98.38 100 GLN A C 1
ATOM 745 O O . GLN A 1 100 ? 9.473 5.790 -16.049 1.00 98.38 100 GLN A O 1
ATOM 750 N N . GLN A 1 101 ? 9.405 5.301 -13.852 1.00 97.12 101 GLN A N 1
ATOM 751 C CA . GLN A 1 101 ? 10.642 4.516 -13.856 1.00 97.12 101 GLN A CA 1
ATOM 752 C C . GLN A 1 101 ? 10.552 3.312 -14.799 1.00 97.12 101 GLN A C 1
ATOM 754 O O . GLN A 1 101 ? 11.466 3.085 -15.580 1.00 97.12 101 GLN A O 1
ATOM 759 N N . LEU A 1 102 ? 9.430 2.584 -14.782 1.00 97.25 102 LEU A N 1
ATOM 760 C CA . LEU A 1 102 ? 9.215 1.447 -15.678 1.00 97.25 102 LEU A CA 1
ATOM 761 C C . LEU A 1 102 ? 9.339 1.853 -17.153 1.00 97.25 102 LEU A C 1
ATOM 763 O O . LEU A 1 102 ? 9.950 1.132 -17.932 1.00 97.25 102 LEU A O 1
ATOM 767 N N . LYS A 1 103 ? 8.793 3.017 -17.525 1.00 97.44 103 LYS A N 1
ATOM 768 C CA . LYS A 1 103 ? 8.927 3.543 -18.887 1.00 97.44 103 LYS A CA 1
ATOM 769 C C . LYS A 1 103 ? 10.386 3.862 -19.229 1.00 97.44 103 LYS A C 1
ATOM 771 O O . LYS A 1 103 ? 10.842 3.509 -20.307 1.00 97.44 103 LYS A O 1
ATOM 776 N N . LEU A 1 104 ? 11.119 4.506 -18.319 1.00 97.06 104 LEU A N 1
ATOM 777 C CA . LEU A 1 104 ? 12.537 4.819 -18.530 1.00 97.06 104 LEU A CA 1
ATOM 778 C C . LEU A 1 104 ? 13.384 3.552 -18.701 1.00 97.06 104 LEU A C 1
ATOM 780 O O . LEU A 1 104 ? 14.277 3.526 -19.545 1.00 97.06 104 LEU A O 1
ATOM 784 N N . ASP A 1 105 ? 13.094 2.504 -17.929 1.00 95.88 105 ASP A N 1
ATOM 785 C CA . ASP A 1 105 ? 13.793 1.222 -18.029 1.00 95.88 105 ASP A CA 1
ATOM 786 C C . ASP A 1 105 ? 13.523 0.547 -19.384 1.00 95.88 105 ASP A C 1
ATOM 788 O O . ASP A 1 105 ? 14.459 0.059 -20.014 1.00 95.88 105 ASP A O 1
ATOM 792 N N . GLN A 1 106 ? 12.277 0.599 -19.872 1.00 95.81 106 GLN A N 1
ATOM 793 C CA . GLN A 1 106 ? 11.898 0.099 -21.200 1.00 95.81 106 GLN A CA 1
ATOM 794 C C . GLN A 1 106 ? 12.591 0.871 -22.329 1.00 95.81 106 GLN A C 1
ATOM 796 O O . GLN A 1 106 ? 13.187 0.260 -23.214 1.00 95.81 106 GLN A O 1
ATOM 801 N N . ASP A 1 107 ? 12.564 2.206 -22.280 1.00 96.94 107 ASP A N 1
ATOM 802 C CA . ASP A 1 107 ? 13.218 3.058 -23.281 1.00 96.94 107 ASP A CA 1
ATOM 803 C C . ASP A 1 107 ? 14.742 2.790 -23.307 1.00 96.94 107 ASP A C 1
ATOM 805 O O . ASP A 1 107 ? 15.368 2.723 -24.368 1.00 96.94 107 ASP A O 1
ATOM 809 N N . ARG A 1 108 ? 15.354 2.586 -22.130 1.00 96.50 108 ARG A N 1
ATOM 810 C CA . ARG A 1 108 ? 16.776 2.238 -22.001 1.00 96.50 108 ARG A CA 1
ATOM 811 C C . ARG A 1 108 ? 17.085 0.861 -22.583 1.00 96.50 108 ARG A C 1
ATOM 813 O O . ARG A 1 108 ? 18.113 0.710 -23.239 1.00 96.50 108 ARG A O 1
ATOM 820 N N . GLU A 1 109 ? 16.248 -0.136 -22.321 1.00 95.75 109 GLU A N 1
ATOM 821 C CA . GLU A 1 109 ? 16.430 -1.493 -22.842 1.00 95.75 109 GLU A CA 1
ATOM 822 C C . GLU A 1 109 ? 16.383 -1.512 -24.374 1.00 95.75 109 GLU A C 1
ATOM 824 O O . GLU A 1 109 ? 17.298 -2.046 -24.999 1.00 95.75 109 GLU A O 1
ATOM 829 N N . GLN A 1 110 ? 15.419 -0.810 -24.975 1.00 96.50 110 GLN A N 1
ATOM 830 C CA . GLN A 1 110 ? 15.315 -0.652 -26.431 1.00 96.50 110 GLN A CA 1
ATOM 831 C C . GLN A 1 110 ? 16.548 0.032 -27.040 1.00 96.50 110 GLN A C 1
ATOM 833 O O . GLN A 1 110 ? 17.067 -0.394 -28.075 1.00 96.50 110 GLN A O 1
ATOM 838 N N . ALA A 1 111 ? 17.063 1.078 -26.387 1.00 96.31 111 ALA A N 1
ATOM 839 C CA . ALA A 1 111 ? 18.281 1.748 -26.838 1.00 96.31 111 ALA A CA 1
ATOM 840 C C . ALA A 1 111 ? 19.506 0.818 -26.775 1.00 96.31 111 ALA A C 1
ATOM 842 O O . ALA A 1 111 ? 20.338 0.825 -27.684 1.00 96.31 111 ALA A O 1
ATOM 843 N N . LEU A 1 112 ? 19.621 0.001 -25.721 1.00 97.12 112 LEU A N 1
ATOM 844 C CA . LEU A 1 112 ? 20.700 -0.981 -25.585 1.00 97.12 112 LEU A CA 1
ATOM 845 C C . LEU A 1 112 ? 20.607 -2.090 -26.636 1.00 97.12 112 LEU A C 1
ATOM 847 O O . LEU A 1 112 ? 21.642 -2.514 -27.146 1.00 97.12 112 LEU A O 1
ATOM 851 N N . GLU A 1 113 ? 19.401 -2.543 -26.967 1.00 96.69 113 GLU A N 1
ATOM 852 C CA . GLU A 1 113 ? 19.160 -3.515 -28.036 1.00 96.69 113 GLU A CA 1
ATOM 853 C C . GLU A 1 113 ? 19.601 -2.957 -29.393 1.00 96.69 113 GLU A C 1
ATOM 855 O O . GLU A 1 113 ? 20.455 -3.551 -30.044 1.00 96.69 113 GLU A O 1
ATOM 860 N N . THR A 1 114 ? 19.183 -1.732 -29.724 1.00 96.38 114 THR A N 1
ATOM 861 C CA . THR A 1 114 ? 19.605 -1.041 -30.957 1.00 96.38 114 THR A CA 1
ATOM 862 C C . THR A 1 114 ? 21.131 -0.898 -31.046 1.00 96.38 114 THR A C 1
ATOM 864 O O . THR A 1 114 ? 21.732 -1.032 -32.113 1.00 96.38 114 THR A O 1
ATOM 867 N N . ILE A 1 115 ? 21.796 -0.590 -29.925 1.00 96.19 115 ILE A N 1
ATOM 868 C CA . ILE A 1 115 ? 23.262 -0.503 -29.887 1.00 96.19 115 ILE A CA 1
ATOM 869 C C . ILE A 1 115 ? 23.883 -1.879 -30.138 1.00 96.19 115 ILE A C 1
ATOM 871 O O . ILE A 1 115 ? 24.850 -1.962 -30.891 1.00 96.19 115 ILE A O 1
ATOM 875 N N . ARG A 1 116 ? 23.358 -2.949 -29.530 1.00 96.31 116 ARG A N 1
ATOM 876 C CA . ARG A 1 116 ? 23.873 -4.313 -29.730 1.00 96.31 116 ARG A CA 1
ATOM 877 C C . ARG A 1 116 ? 23.734 -4.763 -31.179 1.00 96.31 116 ARG A C 1
ATOM 879 O O . ARG A 1 116 ? 24.714 -5.269 -31.715 1.00 96.31 116 ARG A O 1
ATOM 886 N N . GLU A 1 117 ? 22.588 -4.514 -31.806 1.00 95.75 117 GLU A N 1
ATOM 887 C CA . GLU A 1 117 ? 22.354 -4.819 -33.224 1.00 95.75 117 GLU A CA 1
ATOM 888 C C . GLU A 1 117 ? 23.396 -4.128 -34.112 1.00 95.75 117 GLU A C 1
ATOM 890 O O . GLU A 1 117 ? 24.117 -4.786 -34.855 1.00 95.75 117 GLU A O 1
ATOM 895 N N . LYS A 1 118 ? 23.601 -2.814 -33.942 1.00 95.25 118 LYS A N 1
ATOM 896 C CA . LYS A 1 118 ? 24.615 -2.065 -34.711 1.00 95.25 118 LYS A CA 1
ATOM 897 C C . LYS A 1 118 ? 26.047 -2.553 -34.488 1.00 95.25 118 LYS A C 1
ATOM 899 O O . LYS A 1 118 ? 26.890 -2.424 -35.376 1.00 95.25 118 LYS A O 1
ATOM 904 N N . GLN A 1 119 ? 26.366 -3.040 -33.288 1.00 93.81 119 GLN A N 1
ATOM 905 C CA . GLN A 1 119 ? 27.687 -3.606 -33.002 1.00 93.81 119 GLN A CA 1
ATOM 906 C C . GLN A 1 119 ? 27.863 -4.972 -33.670 1.00 93.81 119 GLN A C 1
ATOM 908 O O . GLN A 1 119 ? 28.946 -5.247 -34.178 1.00 93.81 119 GLN A O 1
ATOM 913 N N . GLN A 1 120 ? 26.811 -5.795 -33.712 1.00 93.88 120 GLN A N 1
ATOM 914 C CA . GLN A 1 120 ? 26.812 -7.063 -34.443 1.00 93.88 120 GLN A CA 1
ATOM 915 C C . GLN A 1 120 ? 26.968 -6.830 -35.946 1.00 93.88 120 GLN A C 1
ATOM 917 O O . GLN A 1 120 ? 27.881 -7.394 -36.538 1.00 93.88 120 GLN A O 1
ATOM 922 N N . GLU A 1 121 ? 26.194 -5.914 -36.533 1.00 92.88 121 GLU A N 1
ATOM 923 C CA . GLU A 1 121 ? 26.327 -5.538 -37.949 1.00 92.88 121 GLU A CA 1
ATOM 924 C C . GLU A 1 121 ? 27.752 -5.069 -38.288 1.00 92.88 121 GLU A C 1
ATOM 926 O O . GLU A 1 121 ? 28.326 -5.465 -39.301 1.00 92.88 121 GLU A O 1
ATOM 931 N N . ARG A 1 122 ? 28.363 -4.245 -37.423 1.00 91.88 122 ARG A N 1
ATOM 932 C CA . ARG A 1 122 ? 29.753 -3.795 -37.595 1.00 91.88 122 ARG A CA 1
ATOM 933 C C . ARG A 1 122 ? 30.745 -4.955 -37.515 1.00 91.88 122 ARG A C 1
ATOM 935 O O . ARG A 1 122 ? 31.701 -4.974 -38.285 1.00 91.88 122 ARG A O 1
ATOM 942 N N . GLN A 1 123 ? 30.550 -5.877 -36.576 1.00 85.69 123 GLN A N 1
ATOM 943 C CA . GLN A 1 123 ? 31.421 -7.036 -36.398 1.00 85.69 123 GLN A CA 1
ATOM 944 C C . GLN A 1 123 ? 31.341 -7.975 -37.608 1.00 85.69 123 GLN A C 1
ATOM 946 O O . GLN A 1 123 ? 32.377 -8.375 -38.133 1.00 85.69 123 GLN A O 1
ATOM 951 N N . GLU A 1 124 ? 30.133 -8.253 -38.099 1.00 88.81 124 GLU A N 1
ATOM 952 C CA . GLU A 1 124 ? 29.910 -9.053 -39.307 1.00 88.81 124 GLU A CA 1
ATOM 953 C C . GLU A 1 124 ? 30.514 -8.386 -40.548 1.00 88.81 124 GLU A C 1
ATOM 955 O O . GLU A 1 124 ? 31.153 -9.057 -41.358 1.00 88.81 124 GLU A O 1
ATOM 960 N N . ALA A 1 125 ? 30.383 -7.061 -40.680 1.00 86.62 125 ALA A N 1
ATOM 961 C CA . ALA A 1 125 ? 31.011 -6.315 -41.767 1.00 86.62 125 ALA A CA 1
ATOM 962 C C . ALA A 1 125 ? 32.547 -6.436 -41.739 1.00 86.62 125 ALA A C 1
ATOM 964 O O . ALA A 1 125 ? 33.159 -6.677 -42.778 1.00 86.62 125 ALA A O 1
ATOM 965 N N . ILE A 1 126 ? 33.164 -6.337 -40.555 1.00 83.25 126 ILE A N 1
ATOM 966 C CA . ILE A 1 126 ? 34.613 -6.528 -40.379 1.00 83.25 126 ILE A CA 1
ATOM 967 C C . ILE A 1 126 ? 35.023 -7.967 -40.730 1.00 83.25 126 ILE A C 1
ATOM 969 O O . ILE A 1 126 ? 36.034 -8.177 -41.396 1.00 83.25 126 ILE A O 1
ATOM 973 N N . GLU A 1 127 ? 34.255 -8.975 -40.315 1.00 76.50 127 GLU A N 1
ATOM 974 C CA . GLU A 1 127 ? 34.556 -10.378 -40.625 1.00 76.50 127 GLU A CA 1
ATOM 975 C C . GLU A 1 127 ? 34.459 -10.683 -42.123 1.00 76.50 127 GLU A C 1
ATOM 977 O O . GLU A 1 127 ? 35.325 -11.376 -42.664 1.00 76.50 127 GLU A O 1
ATOM 982 N N . GLN A 1 128 ? 33.459 -10.127 -42.813 1.00 74.50 128 GLN A N 1
ATOM 983 C CA . GLN A 1 128 ? 33.338 -10.239 -44.267 1.00 74.50 128 GLN A CA 1
ATOM 984 C C . GLN A 1 128 ? 34.485 -9.532 -44.998 1.00 74.50 128 GLN A C 1
ATOM 986 O O . GLN A 1 128 ? 34.992 -10.064 -45.985 1.00 74.50 128 GLN A O 1
ATOM 991 N N . GLU A 1 129 ? 34.934 -8.377 -44.502 1.00 73.06 129 GLU A N 1
ATOM 992 C CA . GLU A 1 129 ? 36.087 -7.658 -45.053 1.00 73.06 129 GLU A CA 1
ATOM 993 C C . GLU A 1 129 ? 37.401 -8.445 -44.878 1.00 73.06 129 GLU A C 1
ATOM 995 O O . GLU A 1 129 ? 38.243 -8.446 -45.775 1.00 73.06 129 GLU A O 1
ATOM 1000 N N . ILE A 1 130 ? 37.567 -9.168 -43.764 1.00 66.00 130 ILE A N 1
ATOM 1001 C CA . ILE A 1 130 ? 38.795 -9.923 -43.455 1.00 66.00 130 ILE A CA 1
ATOM 1002 C C . ILE A 1 130 ? 38.833 -11.309 -44.131 1.00 66.00 130 ILE A C 1
ATOM 1004 O O . ILE A 1 130 ? 39.900 -11.730 -44.576 1.00 66.00 130 ILE A O 1
ATOM 1008 N N . TYR A 1 131 ? 37.708 -12.032 -44.217 1.00 60.12 131 TYR A N 1
ATOM 1009 C CA . TYR A 1 131 ? 37.666 -13.429 -44.695 1.00 60.12 131 TYR A CA 1
ATOM 1010 C C . TYR A 1 131 ? 36.957 -13.640 -46.046 1.00 60.12 131 TYR A C 1
ATOM 1012 O O . TYR A 1 131 ? 37.046 -14.733 -46.605 1.00 60.12 131 TYR A O 1
ATOM 1020 N N . GLY A 1 132 ? 36.253 -12.637 -46.582 1.00 53.59 132 GLY A N 1
ATOM 1021 C CA . GLY A 1 132 ? 35.461 -12.744 -47.818 1.00 53.59 132 GLY A CA 1
ATOM 1022 C C . GLY A 1 132 ? 36.173 -12.322 -49.112 1.00 53.59 132 GLY A C 1
ATOM 1023 O O . GLY A 1 132 ? 35.594 -12.454 -50.191 1.00 53.59 132 GLY A O 1
ATOM 1024 N N . GLY A 1 133 ? 37.406 -11.811 -49.041 1.00 51.94 133 GLY A N 1
ATOM 1025 C CA . GLY A 1 133 ? 38.208 -11.458 -50.221 1.00 51.94 133 GLY A CA 1
ATOM 1026 C C . GLY A 1 133 ? 38.877 -12.682 -50.880 1.00 51.94 133 GLY A C 1
ATOM 1027 O O . GLY A 1 133 ? 39.236 -13.620 -50.173 1.00 51.94 133 GLY A O 1
ATOM 1028 N N . PRO A 1 134 ? 39.109 -12.695 -52.213 1.00 49.25 134 PRO A N 1
ATOM 1029 C CA . PRO A 1 134 ? 39.680 -13.842 -52.944 1.00 49.25 134 PRO A CA 1
ATOM 1030 C C . PRO A 1 134 ? 41.141 -14.202 -52.596 1.00 49.25 134 PRO A C 1
ATOM 1032 O O . PRO A 1 134 ? 41.682 -15.143 -53.165 1.00 49.25 134 PRO A O 1
ATOM 1035 N N . GLU A 1 135 ? 41.778 -13.500 -51.660 1.00 48.94 135 GLU A N 1
ATOM 1036 C CA . GLU A 1 135 ? 43.161 -13.727 -51.233 1.00 48.94 135 GLU A CA 1
ATOM 1037 C C . GLU A 1 135 ? 43.173 -13.920 -49.711 1.00 48.94 135 GLU A C 1
ATOM 1039 O O . GLU A 1 135 ? 43.157 -12.964 -48.934 1.00 48.94 135 GLU A O 1
ATOM 1044 N N . SER A 1 136 ? 43.153 -15.178 -49.268 1.00 45.03 136 SER A N 1
ATOM 1045 C CA . SER A 1 136 ? 43.236 -15.533 -47.853 1.00 45.03 136 SER A CA 1
ATOM 1046 C C . SER A 1 136 ? 44.613 -15.157 -47.294 1.00 45.03 136 SER A C 1
ATOM 1048 O O . SER A 1 136 ? 45.584 -15.895 -47.477 1.00 45.03 136 SER A O 1
ATOM 1050 N N . TYR A 1 137 ? 44.718 -14.040 -46.576 1.00 49.75 137 TYR A N 1
ATOM 1051 C CA . TYR A 1 137 ? 45.918 -13.739 -45.799 1.00 49.75 137 TYR A CA 1
ATOM 1052 C C . TYR A 1 137 ? 45.863 -14.485 -44.462 1.00 49.75 137 TYR A C 1
ATOM 1054 O O . TYR A 1 137 ? 45.193 -14.077 -43.516 1.00 49.75 137 TYR A O 1
ATOM 1062 N N . SER A 1 138 ? 46.592 -15.599 -44.366 1.00 48.91 138 SER A N 1
ATOM 1063 C CA . SER A 1 138 ? 46.823 -16.284 -43.094 1.00 48.91 138 SER A CA 1
ATOM 1064 C C . SER A 1 138 ? 47.669 -15.399 -42.170 1.00 48.91 138 SER A C 1
ATOM 1066 O O . SER A 1 138 ? 48.874 -15.248 -42.386 1.00 48.91 138 SER A O 1
ATOM 1068 N N . VAL A 1 139 ? 47.072 -14.833 -41.119 1.00 48.88 139 VAL A N 1
ATOM 1069 C CA . VAL A 1 139 ? 47.827 -14.150 -40.057 1.00 48.88 139 VAL A CA 1
ATOM 1070 C C . VAL A 1 139 ? 48.352 -15.197 -39.076 1.00 48.88 139 VAL A C 1
ATOM 1072 O O . VAL A 1 139 ? 47.684 -15.593 -38.124 1.00 48.88 139 VAL A O 1
ATOM 1075 N N . SER A 1 140 ? 49.573 -15.677 -39.307 1.00 43.06 140 SER A N 1
ATOM 1076 C CA . SER A 1 140 ? 50.287 -16.526 -38.353 1.00 43.06 140 SER A CA 1
ATOM 1077 C C . SER A 1 140 ? 50.913 -15.670 -37.246 1.00 43.06 140 SER A C 1
ATOM 1079 O O . SER A 1 140 ? 51.961 -15.053 -37.452 1.00 43.06 140 SER A O 1
ATOM 1081 N N . PHE A 1 141 ? 50.297 -15.649 -36.061 1.00 44.97 141 PHE A N 1
ATOM 1082 C CA . PHE A 1 141 ? 50.908 -15.091 -34.852 1.00 44.97 141 PHE A CA 1
ATOM 1083 C C . PHE A 1 141 ? 52.038 -16.013 -34.380 1.00 44.97 141 PHE A C 1
ATOM 1085 O O . PHE A 1 141 ? 51.798 -17.055 -33.773 1.00 44.97 141 PHE A O 1
ATOM 1092 N N . ARG A 1 142 ? 53.293 -15.636 -34.649 1.00 48.19 142 ARG A N 1
ATOM 1093 C CA . ARG A 1 142 ? 54.438 -16.227 -33.948 1.00 48.19 142 ARG A CA 1
ATOM 1094 C C . ARG A 1 142 ? 54.592 -15.531 -32.601 1.00 48.19 142 ARG A C 1
ATOM 1096 O O . ARG A 1 142 ? 54.920 -14.349 -32.551 1.00 48.19 142 ARG A O 1
ATOM 1103 N N . GLN A 1 143 ? 54.365 -16.281 -31.525 1.00 40.38 143 GLN A N 1
ATOM 1104 C CA . GLN A 1 143 ? 54.714 -15.883 -30.166 1.00 40.38 143 GLN A CA 1
ATOM 1105 C C . GLN A 1 143 ? 56.241 -15.773 -30.084 1.00 40.38 143 GLN A C 1
ATOM 1107 O O . GLN A 1 143 ? 56.941 -16.761 -29.883 1.00 40.38 143 GLN A O 1
ATOM 1112 N N . ALA A 1 144 ? 56.772 -14.578 -30.331 1.00 46.41 144 ALA A N 1
ATOM 1113 C CA . ALA A 1 144 ? 58.145 -14.268 -29.979 1.00 46.41 144 ALA A CA 1
ATOM 1114 C C . ALA A 1 144 ? 58.153 -13.928 -28.488 1.00 46.41 144 ALA A C 1
ATOM 1116 O O . ALA A 1 144 ? 57.571 -12.924 -28.073 1.00 46.41 144 ALA A O 1
ATOM 1117 N N . GLU A 1 145 ? 58.775 -14.785 -27.682 1.00 42.25 145 GLU A N 1
ATOM 1118 C CA . GLU A 1 145 ? 59.102 -14.465 -26.297 1.00 42.25 145 GLU A CA 1
ATOM 1119 C C . GLU A 1 145 ? 60.054 -13.269 -26.302 1.00 42.25 145 GLU A C 1
ATOM 1121 O O . GLU A 1 145 ? 61.243 -13.375 -26.598 1.00 42.25 145 GLU A O 1
ATOM 1126 N N . PHE A 1 146 ? 59.490 -12.092 -26.056 1.00 40.09 146 PHE A N 1
ATOM 1127 C CA . PHE A 1 146 ? 60.223 -10.843 -26.060 1.00 40.09 146 PHE A CA 1
ATOM 1128 C C . PHE A 1 146 ? 60.514 -10.430 -24.620 1.00 40.09 146 PHE A C 1
ATOM 1130 O O . PHE A 1 146 ? 59.731 -9.748 -23.957 1.00 40.09 146 PHE A O 1
ATOM 1137 N N . THR A 1 147 ? 61.673 -10.852 -24.123 1.00 43.72 147 THR A N 1
ATOM 1138 C CA . THR A 1 147 ? 62.284 -10.279 -22.926 1.00 43.72 147 THR A CA 1
ATOM 1139 C C . THR A 1 147 ? 62.823 -8.887 -23.260 1.00 43.72 147 THR A C 1
ATOM 1141 O O . THR A 1 147 ? 63.979 -8.744 -23.649 1.00 43.72 147 THR A O 1
ATOM 1144 N N . GLY A 1 148 ? 61.988 -7.858 -23.095 1.00 45.16 148 GLY A N 1
ATOM 1145 C CA . GLY A 1 148 ? 62.473 -6.496 -22.848 1.00 45.16 148 GLY A CA 1
ATOM 1146 C C . GLY A 1 148 ? 61.827 -5.369 -23.651 1.00 45.16 148 GLY A C 1
ATOM 1147 O O . GLY A 1 148 ? 62.321 -5.003 -24.704 1.00 45.16 148 GLY A O 1
ATOM 1148 N N . GLY A 1 149 ? 60.838 -4.697 -23.053 1.00 43.41 149 GLY A N 1
ATOM 1149 C CA . GLY A 1 149 ? 60.551 -3.278 -23.318 1.00 43.41 149 GLY A CA 1
ATOM 1150 C C . GLY A 1 149 ? 59.586 -2.980 -24.469 1.00 43.41 149 GLY A C 1
ATOM 1151 O O . GLY A 1 149 ? 59.951 -2.988 -25.639 1.00 43.41 149 GLY A O 1
ATOM 1152 N N . LEU A 1 150 ? 58.350 -2.630 -24.110 1.00 38.38 150 LEU A N 1
ATOM 1153 C CA . LEU A 1 150 ? 57.264 -2.238 -25.010 1.00 38.38 150 LEU A CA 1
ATOM 1154 C C . LEU A 1 150 ? 57.691 -1.103 -25.972 1.00 38.38 150 LEU A C 1
ATOM 1156 O O . LEU A 1 150 ? 57.943 0.022 -25.541 1.00 38.38 150 LEU A O 1
ATOM 1160 N N . ARG A 1 151 ? 57.723 -1.375 -27.281 1.00 42.16 151 ARG A N 1
ATOM 1161 C CA . ARG A 1 151 ? 57.686 -0.345 -28.332 1.00 42.16 151 ARG A CA 1
ATOM 1162 C C . ARG A 1 151 ? 56.554 -0.662 -29.300 1.00 42.16 151 ARG A C 1
ATOM 1164 O O . ARG A 1 151 ? 56.645 -1.598 -30.086 1.00 42.16 151 ARG A O 1
ATOM 1171 N N . THR A 1 152 ? 55.487 0.126 -29.243 1.00 35.97 152 THR A N 1
ATOM 1172 C CA . THR A 1 152 ? 54.425 0.149 -30.252 1.00 35.97 152 THR A CA 1
ATOM 1173 C C . THR A 1 152 ? 54.937 0.910 -31.471 1.00 35.97 152 THR A C 1
ATOM 1175 O O . THR A 1 152 ? 55.054 2.132 -31.451 1.00 35.97 152 THR A O 1
ATOM 1178 N N . GLY A 1 153 ? 55.279 0.180 -32.530 1.00 35.72 153 GLY A N 1
ATOM 1179 C CA . GLY A 1 153 ? 55.524 0.729 -33.859 1.00 35.72 153 GLY A CA 1
ATOM 1180 C C . GLY A 1 153 ? 54.678 -0.037 -34.866 1.00 35.72 153 GLY A C 1
ATOM 1181 O O . GLY A 1 153 ? 54.880 -1.234 -35.048 1.00 35.72 153 GLY A O 1
ATOM 1182 N N . ILE A 1 154 ? 53.720 0.640 -35.499 1.00 39.59 154 ILE A N 1
ATOM 1183 C CA . ILE A 1 154 ? 53.030 0.113 -36.679 1.00 39.59 154 ILE A CA 1
ATOM 1184 C C . ILE A 1 154 ? 54.009 0.284 -37.845 1.00 39.59 154 ILE A C 1
ATOM 1186 O O . ILE A 1 154 ? 54.322 1.406 -38.236 1.00 39.59 154 ILE A O 1
ATOM 1190 N N . SER A 1 155 ? 54.547 -0.829 -38.343 1.00 36.41 155 SER A N 1
ATOM 1191 C CA . SER A 1 155 ? 55.413 -0.867 -39.522 1.00 36.41 155 SER A CA 1
ATOM 1192 C C . SER A 1 155 ? 54.572 -1.235 -40.739 1.00 36.41 155 SER A C 1
ATOM 1194 O O . SER A 1 155 ? 54.179 -2.391 -40.895 1.00 36.41 155 SER A O 1
ATOM 1196 N N . THR A 1 156 ? 54.304 -0.254 -41.596 1.00 40.34 156 THR A N 1
ATOM 1197 C CA . THR A 1 156 ? 53.765 -0.472 -42.941 1.00 40.34 156 THR A CA 1
ATOM 1198 C C . THR A 1 156 ? 54.935 -0.371 -43.920 1.00 40.34 156 THR A C 1
ATOM 1200 O O . THR A 1 156 ? 55.409 0.723 -44.214 1.00 40.34 156 THR A O 1
ATOM 1203 N N . GLY A 1 157 ? 55.448 -1.505 -44.396 1.00 34.91 157 GLY A N 1
ATOM 1204 C CA . GLY A 1 157 ? 56.379 -1.563 -45.531 1.00 34.91 157 GLY A CA 1
ATOM 1205 C C . GLY A 1 157 ? 55.654 -2.149 -46.745 1.00 34.91 157 GLY A C 1
ATOM 1206 O O . GLY A 1 157 ? 54.922 -3.114 -46.590 1.00 34.91 157 GLY A O 1
ATOM 1207 N N . GLY A 1 158 ? 55.775 -1.645 -47.969 1.00 30.92 158 GLY A N 1
ATOM 1208 C CA . GLY A 1 158 ? 56.483 -0.476 -48.471 1.00 30.92 158 GLY A CA 1
ATOM 1209 C C . GLY A 1 158 ? 56.248 -0.345 -49.983 1.00 30.92 158 GLY A C 1
ATOM 1210 O O . GLY A 1 158 ? 56.090 -1.346 -50.675 1.00 30.92 158 GLY A O 1
ATOM 1211 N N . ALA A 1 159 ? 56.248 0.886 -50.491 1.00 31.09 159 ALA A N 1
ATOM 1212 C CA . ALA A 1 159 ? 56.591 1.233 -51.872 1.00 31.09 159 ALA A CA 1
ATOM 1213 C C . ALA A 1 159 ? 57.137 2.675 -51.878 1.00 31.09 159 ALA A C 1
ATOM 1215 O O . ALA A 1 159 ? 56.674 3.525 -51.122 1.00 31.09 159 ALA A O 1
ATOM 1216 N N . ASN A 1 160 ? 58.193 2.903 -52.657 1.00 35.00 160 ASN A N 1
ATOM 1217 C CA . ASN A 1 160 ? 59.253 3.888 -52.420 1.00 35.00 160 ASN A CA 1
ATOM 1218 C C . ASN A 1 160 ? 59.153 5.129 -53.352 1.00 35.00 160 ASN A C 1
ATOM 1220 O O . ASN A 1 160 ? 58.974 4.952 -54.550 1.00 35.00 160 ASN A O 1
ATOM 1224 N N . LEU A 1 161 ? 59.384 6.326 -52.775 1.00 37.50 161 LEU A N 1
ATOM 1225 C CA . LEU A 1 161 ? 59.908 7.623 -53.302 1.00 37.50 161 LEU A CA 1
ATOM 1226 C C . LEU A 1 161 ? 59.199 8.341 -54.476 1.00 37.50 161 LEU A C 1
ATOM 1228 O O . LEU A 1 161 ? 59.113 7.812 -55.576 1.00 37.50 161 LEU A O 1
ATOM 1232 N N . ASN A 1 162 ? 58.928 9.653 -54.353 1.00 32.19 162 ASN A N 1
ATOM 1233 C CA . ASN A 1 162 ? 59.934 10.729 -54.442 1.00 32.19 162 ASN A CA 1
ATOM 1234 C C . ASN A 1 162 ? 59.367 12.150 -54.166 1.00 32.19 162 ASN A C 1
ATOM 1236 O O . ASN A 1 162 ? 58.278 12.486 -54.612 1.00 32.19 162 ASN A O 1
ATOM 1240 N N . ALA A 1 163 ? 60.200 12.955 -53.491 1.00 36.03 163 ALA A N 1
ATOM 1241 C CA . ALA A 1 163 ? 60.375 14.418 -53.499 1.00 36.03 163 ALA A CA 1
ATOM 1242 C C . ALA A 1 163 ? 59.187 15.396 -53.354 1.00 36.03 163 ALA A C 1
ATOM 1244 O O . ALA A 1 163 ? 58.379 15.575 -54.259 1.00 36.03 163 ALA A O 1
ATOM 1245 N N . GLY A 1 164 ? 59.243 16.209 -52.286 1.00 30.14 164 GLY A N 1
ATOM 1246 C CA . GLY A 1 164 ? 58.527 17.488 -52.216 1.00 30.14 164 GLY A CA 1
ATOM 1247 C C . GLY A 1 164 ? 58.479 18.138 -50.829 1.00 30.14 164 GLY A C 1
ATOM 1248 O O . GLY A 1 164 ? 57.422 18.167 -50.225 1.00 30.14 164 GLY A O 1
ATOM 1249 N N . GLY A 1 165 ? 59.630 18.622 -50.346 1.00 33.09 165 GLY A N 1
ATOM 1250 C CA . GLY A 1 165 ? 59.846 19.654 -49.312 1.00 33.09 165 GLY A CA 1
ATOM 1251 C C . GLY A 1 165 ? 58.833 19.869 -48.174 1.00 33.09 165 GLY A C 1
ATOM 1252 O O . GLY A 1 165 ? 57.756 20.413 -48.383 1.00 33.09 165 GLY A O 1
ATOM 1253 N N . PHE A 1 166 ? 59.281 19.663 -46.931 1.00 34.00 166 PHE A N 1
ATOM 1254 C CA . PHE A 1 166 ? 58.730 20.392 -45.786 1.00 34.00 166 PHE A CA 1
ATOM 1255 C C . PHE A 1 166 ? 59.870 20.907 -44.901 1.00 34.00 166 PHE A C 1
ATOM 1257 O O . PHE A 1 166 ? 60.653 20.133 -44.350 1.00 34.00 166 PHE A O 1
ATOM 1264 N N . GLN A 1 167 ? 60.004 22.234 -44.857 1.00 37.38 167 GLN A N 1
ATOM 1265 C CA . GLN A 1 167 ? 60.942 22.954 -44.002 1.00 37.38 167 GLN A CA 1
ATOM 1266 C C . GLN A 1 167 ? 60.458 22.943 -42.554 1.00 37.38 167 GLN A C 1
ATOM 1268 O O . GLN A 1 167 ? 59.267 22.897 -42.262 1.00 37.38 167 GLN A O 1
ATOM 1273 N N . THR A 1 168 ? 61.425 23.001 -41.650 1.00 43.41 168 THR A N 1
ATOM 1274 C CA . THR A 1 168 ? 61.245 22.967 -40.208 1.00 43.41 168 THR A CA 1
ATOM 1275 C C . THR A 1 168 ? 60.891 24.358 -39.680 1.00 43.41 168 THR A C 1
ATOM 1277 O O . THR A 1 168 ? 61.655 25.300 -39.874 1.00 43.41 168 THR A O 1
ATOM 1280 N N . ALA A 1 169 ? 59.793 24.469 -38.948 1.00 35.38 169 ALA A N 1
ATOM 1281 C CA . ALA A 1 169 ? 59.525 25.504 -37.951 1.00 35.38 169 ALA A CA 1
ATOM 1282 C C . ALA A 1 169 ? 58.550 24.827 -36.980 1.00 35.38 169 ALA A C 1
ATOM 1284 O O . ALA A 1 169 ? 57.566 24.246 -37.415 1.00 35.38 169 ALA A O 1
ATOM 1285 N N . GLY A 1 170 ? 58.845 24.645 -35.704 1.00 32.69 170 GLY A N 1
ATOM 1286 C CA . GLY A 1 170 ? 59.161 25.671 -34.727 1.00 32.69 170 GLY A CA 1
ATOM 1287 C C . GLY A 1 170 ? 58.217 25.367 -33.563 1.00 32.69 170 GLY A C 1
ATOM 1288 O O . GLY A 1 170 ? 57.024 25.177 -33.768 1.00 32.69 170 GLY A O 1
ATOM 1289 N N . VAL A 1 171 ? 58.789 25.168 -32.386 1.00 48.00 171 VAL A N 1
ATOM 1290 C CA . VAL A 1 171 ? 58.104 24.862 -31.127 1.00 48.00 171 VAL A CA 1
ATOM 1291 C C . VAL A 1 171 ? 57.082 25.956 -30.816 1.00 48.00 171 VAL A C 1
ATOM 1293 O O . VAL A 1 171 ? 57.501 27.104 -30.813 1.00 48.00 171 VAL A O 1
ATOM 1296 N N . GLU A 1 172 ? 55.820 25.621 -30.510 1.00 39.53 172 GLU A N 1
ATOM 1297 C CA . GLU A 1 172 ? 55.011 26.351 -29.516 1.00 39.53 172 GLU A CA 1
ATOM 1298 C C . GLU A 1 172 ? 53.653 25.682 -29.202 1.00 39.53 172 GLU A C 1
ATOM 1300 O O . GLU A 1 172 ? 52.848 25.373 -30.073 1.00 39.53 172 GLU A O 1
ATOM 1305 N N . ASP A 1 173 ? 53.485 25.477 -27.897 1.00 39.56 173 ASP A N 1
ATOM 1306 C CA . ASP A 1 173 ? 52.294 25.367 -27.055 1.00 39.56 173 ASP A CA 1
ATOM 1307 C C . ASP A 1 173 ? 51.232 24.260 -27.218 1.00 39.56 173 ASP A C 1
ATOM 1309 O O . ASP A 1 173 ? 50.377 24.228 -28.103 1.00 39.56 173 ASP A O 1
ATOM 1313 N N . GLN A 1 174 ? 51.236 23.387 -26.208 1.00 51.06 174 GLN A N 1
ATOM 1314 C CA . GLN A 1 174 ? 50.158 22.488 -25.831 1.00 51.06 174 GLN A CA 1
ATOM 1315 C C . GLN A 1 174 ? 49.210 23.243 -24.890 1.00 51.06 174 GLN A C 1
ATOM 1317 O O . GLN A 1 174 ? 49.547 23.363 -23.721 1.00 51.06 174 GLN A O 1
ATOM 1322 N N . GLN A 1 175 ? 48.035 23.697 -25.346 1.00 47.00 175 GLN A N 1
ATOM 1323 C CA . GLN A 1 175 ? 46.860 23.964 -24.485 1.00 47.00 175 GLN A CA 1
ATOM 1324 C C . GLN A 1 175 ? 45.665 24.490 -25.302 1.00 47.00 175 GLN A C 1
ATOM 1326 O O . GLN A 1 175 ? 45.300 25.656 -25.232 1.00 47.00 175 GLN A O 1
ATOM 1331 N N . ALA A 1 176 ? 45.017 23.629 -26.087 1.00 47.25 176 ALA A N 1
ATOM 1332 C CA . ALA A 1 176 ? 43.670 23.902 -26.602 1.00 47.25 176 ALA A CA 1
ATOM 1333 C C . ALA A 1 176 ? 43.029 22.591 -27.071 1.00 47.25 176 ALA A C 1
ATOM 1335 O O . ALA A 1 176 ? 43.234 22.159 -28.202 1.00 47.25 176 ALA A O 1
ATOM 1336 N N . GLY A 1 177 ? 42.288 21.911 -26.196 1.00 43.88 177 GLY A N 1
ATOM 1337 C CA . GLY A 1 177 ? 41.598 20.683 -26.607 1.00 43.88 177 GLY A CA 1
ATOM 1338 C C . GLY A 1 177 ? 40.772 19.952 -25.553 1.00 43.88 177 GLY A C 1
ATOM 1339 O O . GLY A 1 177 ? 40.164 18.942 -25.890 1.00 43.88 177 GLY A O 1
ATOM 1340 N N . SER A 1 178 ? 40.716 20.421 -24.303 1.00 48.78 178 SER A N 1
ATOM 1341 C CA . SER A 1 178 ? 39.913 19.776 -23.252 1.00 48.78 178 SER A CA 1
ATOM 1342 C C . SER A 1 178 ? 38.500 20.345 -23.085 1.00 48.78 178 SER A C 1
ATOM 1344 O O . SER A 1 178 ? 37.650 19.663 -22.520 1.00 48.78 178 SER A O 1
ATOM 1346 N N . ASP A 1 179 ? 38.205 21.538 -23.607 1.00 50.00 179 ASP A N 1
ATOM 1347 C CA . ASP A 1 179 ? 36.987 22.261 -23.197 1.00 50.00 179 ASP A CA 1
ATOM 1348 C C . ASP A 1 179 ? 35.789 22.085 -24.144 1.00 50.00 179 ASP A C 1
ATOM 1350 O O . ASP A 1 179 ? 34.677 22.487 -23.818 1.00 50.00 179 ASP A O 1
ATOM 1354 N N . ALA A 1 180 ? 35.953 21.383 -25.270 1.00 47.66 180 ALA A N 1
ATOM 1355 C CA . ALA A 1 180 ? 34.843 21.089 -26.185 1.00 47.66 180 ALA A CA 1
ATOM 1356 C C . ALA A 1 180 ? 33.981 19.878 -25.760 1.00 47.66 180 ALA A C 1
ATOM 1358 O O . ALA A 1 180 ? 32.929 19.636 -26.347 1.00 47.66 180 ALA A O 1
ATOM 1359 N N . LEU A 1 181 ? 34.400 19.110 -24.744 1.00 46.53 181 LEU A N 1
ATOM 1360 C CA . LEU A 1 181 ? 33.661 17.935 -24.252 1.00 46.53 181 LEU A CA 1
ATOM 1361 C C . LEU A 1 181 ? 32.823 18.210 -22.992 1.00 46.53 181 LEU A C 1
ATOM 1363 O O . LEU A 1 181 ? 31.949 17.408 -22.661 1.00 46.53 181 LEU A O 1
ATOM 1367 N N . ALA A 1 182 ? 33.037 19.338 -22.307 1.00 48.41 182 ALA A N 1
ATOM 1368 C CA . ALA A 1 182 ? 32.277 19.702 -21.107 1.00 48.41 182 ALA A CA 1
ATOM 1369 C C . ALA A 1 182 ? 30.936 20.402 -21.422 1.00 48.41 182 ALA A C 1
ATOM 1371 O O . ALA A 1 182 ? 29.973 20.256 -20.665 1.00 48.41 182 ALA A O 1
ATOM 1372 N N . ASP A 1 183 ? 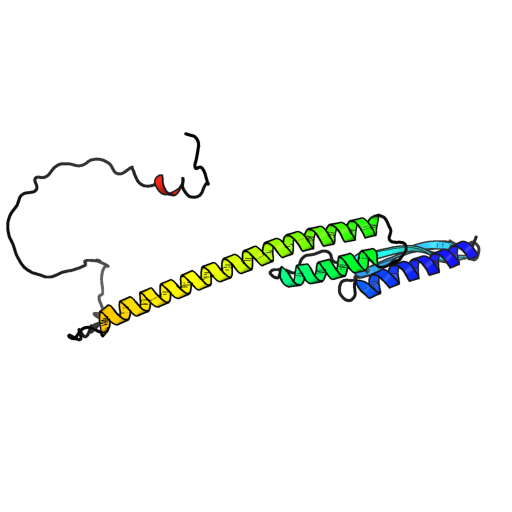30.836 21.092 -22.563 1.00 48.28 183 ASP A N 1
ATOM 1373 C CA . ASP A 1 183 ? 29.647 21.882 -22.926 1.00 48.28 183 ASP A CA 1
ATOM 1374 C C . ASP A 1 183 ? 28.480 21.045 -23.488 1.00 48.28 183 ASP A C 1
ATOM 1376 O O . ASP A 1 183 ? 27.323 21.457 -23.418 1.00 48.28 183 ASP A O 1
ATOM 1380 N N . PHE A 1 184 ? 28.732 19.820 -23.965 1.00 47.56 184 PHE A N 1
ATOM 1381 C CA . PHE A 1 184 ? 27.667 18.926 -24.446 1.00 47.56 184 PHE A CA 1
ATOM 1382 C C . PHE A 1 184 ? 26.905 18.222 -23.304 1.00 47.56 184 PHE A C 1
ATOM 1384 O O . PHE A 1 184 ? 25.733 17.881 -23.450 1.00 47.56 184 PHE A O 1
ATOM 1391 N N . LEU A 1 185 ? 27.538 18.033 -22.139 1.00 48.81 185 LEU A N 1
ATOM 1392 C CA . LEU A 1 185 ? 26.959 17.281 -21.014 1.00 48.81 185 LEU A CA 1
ATOM 1393 C C . LEU A 1 185 ? 26.111 18.128 -20.052 1.00 48.81 185 LEU A C 1
ATOM 1395 O O . LEU A 1 185 ? 25.430 17.565 -19.197 1.00 48.81 185 LEU A O 1
ATOM 1399 N N . THR A 1 186 ? 26.112 19.458 -20.181 1.00 56.03 186 THR A N 1
ATOM 1400 C CA . THR A 1 186 ? 25.371 20.361 -19.275 1.00 56.03 186 THR A CA 1
ATOM 1401 C C . THR A 1 186 ? 24.161 21.054 -19.908 1.00 56.03 186 THR A C 1
ATOM 1403 O O . THR A 1 186 ? 23.491 21.839 -19.240 1.00 56.03 186 THR A O 1
ATOM 1406 N N . GLY A 1 187 ? 23.801 20.715 -21.151 1.00 49.72 187 GLY A N 1
ATOM 1407 C CA . GLY A 1 187 ? 22.494 21.067 -21.717 1.00 49.72 187 GLY A CA 1
ATOM 1408 C C . GLY A 1 187 ? 22.237 22.569 -21.880 1.00 49.72 187 GLY A C 1
ATOM 1409 O O . GLY A 1 187 ? 21.106 23.016 -21.696 1.00 49.72 187 GLY A O 1
ATOM 1410 N N . ARG A 1 188 ? 23.253 23.362 -22.241 1.00 55.47 188 ARG A N 1
ATOM 1411 C CA . ARG A 1 188 ? 23.064 2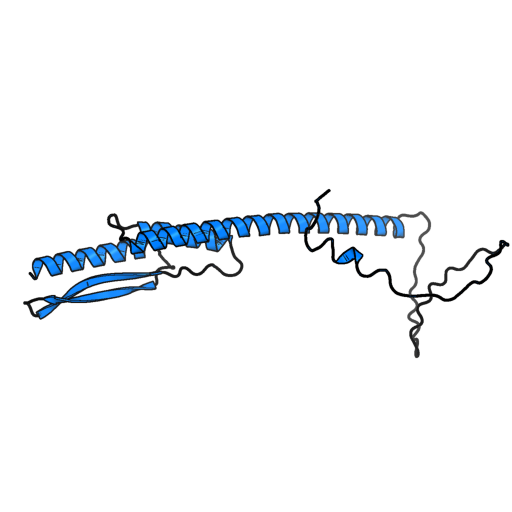4.755 -22.671 1.00 55.47 188 ARG A CA 1
ATOM 1412 C C . ARG A 1 188 ? 23.202 24.874 -24.183 1.00 55.47 188 ARG A C 1
ATOM 1414 O O . ARG A 1 188 ? 24.279 25.132 -24.700 1.00 55.47 188 ARG A O 1
ATOM 1421 N N . LEU A 1 189 ? 22.080 24.758 -24.882 1.00 46.22 189 LEU A N 1
ATOM 1422 C CA . LEU A 1 189 ? 21.927 25.327 -26.218 1.00 46.22 189 LEU A CA 1
ATOM 1423 C C . LEU A 1 189 ? 20.658 26.179 -26.245 1.00 46.22 189 LEU A C 1
ATOM 1425 O O . LEU A 1 189 ? 19.553 25.646 -26.295 1.00 46.22 189 LEU A O 1
ATOM 1429 N N . ASN A 1 190 ? 20.866 27.494 -26.143 1.00 38.72 190 ASN A N 1
ATOM 1430 C CA . ASN A 1 190 ? 20.308 28.549 -27.001 1.00 38.72 190 ASN A CA 1
ATOM 1431 C C . ASN A 1 190 ? 19.949 29.814 -26.217 1.00 38.72 190 ASN A C 1
ATOM 1433 O O . ASN A 1 190 ? 18.910 29.887 -25.574 1.00 38.72 190 ASN A O 1
ATOM 1437 N N . ASP A 1 191 ? 20.796 30.827 -26.381 1.00 40.09 191 ASP A N 1
ATOM 1438 C CA . ASP A 1 191 ? 20.349 32.200 -26.599 1.00 40.09 191 ASP A CA 1
ATOM 1439 C C . ASP A 1 191 ? 21.310 32.830 -27.615 1.00 40.09 191 ASP A C 1
ATOM 1441 O O . ASP A 1 191 ? 22.447 33.171 -27.271 1.00 40.09 191 ASP A O 1
ATOM 1445 N N . LYS A 1 192 ? 20.871 32.882 -28.879 1.00 41.94 192 LYS A N 1
ATOM 1446 C CA . LYS A 1 192 ? 21.005 33.992 -29.841 1.00 41.94 192 LYS A CA 1
ATOM 1447 C C . LYS A 1 192 ? 20.475 33.595 -31.214 1.00 41.94 192 LYS A C 1
ATOM 1449 O O . LYS A 1 192 ? 20.830 32.496 -31.688 1.00 41.94 192 LYS A O 1
#